Protein AF-A0A968AQG8-F1 (afdb_monomer_lite)

pLDDT: mean 88.81, std 13.13, range [38.94, 98.5]

Secondary structure (DSSP, 8-state):
--------------PPPPHHHHHHHHHTTSSEEEEEEEEEEEE-SSS-EEEEEEEEEEEEEPTTSS-EEEEEEE--PEEE-HHHHHHHGGGTTSEEEEE-TT--EE---B-TTGGGTT-TTTEEEEE-TTS-EEEEE-GGGHHHHHHTTTTSS--BHHHHHHHHHHHHTT----TTTT---

Sequence (181 aa):
MGLMVFAVILLAACGPSSPVENLKEDLNRYPQYSIILEDMKQEGNIFKDYFHRYKIVYAEKVDNSDSLVFLDNITDWLEVKEKEYQKYQDYLGMAIASKTPDGEVTEAKYPPGYQYVGNPRYGQWRQDSHGNSFWEFYGKYAFISSMFSLFSRPVYMNDWDTYRDYRQTGRPYYGRNQRYG

Foldseek 3Di:
DDDDDDDPDPPPPPDPDFPVRVVCVVQLPFLKKWKAQADKDWDDDPDIWIWTKIKMKTWDDDPPDPDIDIDIDIDDTDTGDPVVCVVCVLQHQWGQWMADNVGDTDRATEQQPLSVFPPVVFFDWDADPVGWTWTDGDPSNVVSCVSRVCVVPTHTPVQSVVVVVCVVVSHHRCTPPNVGD

Structure (mmCIF, N/CA/C/O backbone):
data_AF-A0A968AQG8-F1
#
_entry.id   AF-A0A968AQG8-F1
#
loop_
_atom_site.group_PDB
_atom_site.id
_atom_site.type_symbol
_atom_site.label_atom_id
_atom_site.label_alt_id
_atom_site.label_comp_id
_atom_site.label_asym_id
_atom_site.label_entity_id
_atom_site.label_seq_id
_atom_site.pdbx_PDB_ins_code
_atom_site.Cartn_x
_atom_site.Cartn_y
_atom_site.Cartn_z
_atom_site.occupancy
_atom_site.B_iso_or_equiv
_atom_site.auth_seq_id
_atom_site.auth_comp_id
_atom_site.auth_asym_id
_atom_site.auth_atom_id
_atom_site.pdbx_PDB_model_num
ATOM 1 N N . MET A 1 1 ? 22.134 27.919 48.576 1.00 43.53 1 MET A N 1
ATOM 2 C CA . MET A 1 1 ? 21.200 27.824 47.432 1.00 43.53 1 MET A CA 1
ATOM 3 C C . MET A 1 1 ? 21.332 26.425 46.853 1.00 43.53 1 MET A C 1
ATOM 5 O O . MET A 1 1 ? 22.311 26.156 46.175 1.00 43.53 1 MET A O 1
ATOM 9 N N . GLY A 1 2 ? 20.447 25.505 47.244 1.00 44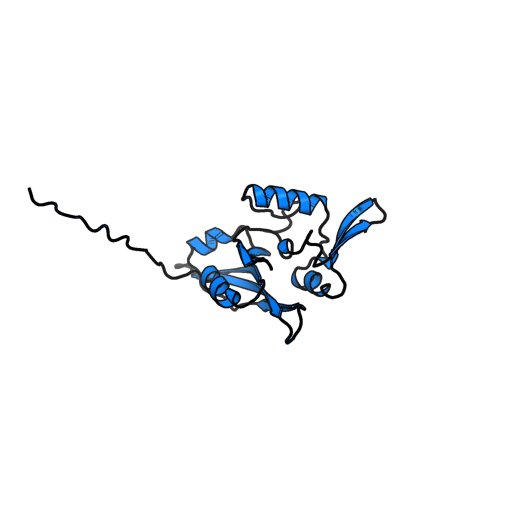.03 2 GLY A N 1
ATOM 10 C CA . GLY A 1 2 ? 20.458 24.129 46.739 1.00 44.03 2 GLY A CA 1
ATOM 11 C C . GLY A 1 2 ? 19.729 24.064 45.401 1.00 44.03 2 GLY A C 1
ATOM 12 O O . GLY A 1 2 ? 18.581 24.490 45.317 1.00 44.03 2 GLY A O 1
ATOM 13 N N . LEU A 1 3 ? 20.409 23.584 44.361 1.00 46.22 3 LEU A N 1
ATOM 14 C CA . LEU A 1 3 ? 19.837 23.390 43.033 1.00 46.22 3 LEU A CA 1
ATOM 15 C C . LEU A 1 3 ? 19.020 22.088 43.048 1.00 46.22 3 LEU A C 1
ATOM 17 O O . LEU A 1 3 ? 19.580 20.996 43.104 1.00 46.22 3 LEU A O 1
ATOM 21 N N . MET A 1 4 ? 17.694 22.202 43.053 1.00 49.44 4 MET A N 1
ATOM 22 C CA . MET A 1 4 ? 16.783 21.063 42.960 1.00 49.44 4 MET A CA 1
ATOM 23 C C . MET A 1 4 ? 16.586 20.737 41.474 1.00 49.44 4 MET A C 1
ATOM 25 O O . MET A 1 4 ? 15.908 21.469 40.757 1.00 49.44 4 MET A O 1
ATOM 29 N N . VAL A 1 5 ? 17.237 19.680 40.988 1.00 52.97 5 VAL A N 1
ATOM 30 C CA . VAL A 1 5 ? 17.086 19.206 39.605 1.00 52.97 5 VAL A CA 1
ATOM 31 C C . VAL A 1 5 ? 15.797 18.390 39.517 1.00 52.97 5 VAL A C 1
ATOM 33 O O . VAL A 1 5 ? 15.712 17.288 40.053 1.00 52.97 5 VAL A O 1
ATOM 36 N N . PHE A 1 6 ? 14.782 18.944 38.855 1.00 48.66 6 PHE A N 1
ATOM 37 C CA . PHE A 1 6 ? 13.569 18.216 38.489 1.00 48.66 6 PHE A CA 1
ATOM 38 C C . PHE A 1 6 ? 13.886 17.272 37.323 1.00 48.66 6 PHE A C 1
ATOM 40 O O . PHE A 1 6 ? 14.105 17.711 36.194 1.00 48.66 6 PHE A O 1
ATOM 47 N N . ALA A 1 7 ? 13.916 15.968 37.594 1.00 48.22 7 ALA A N 1
ATOM 48 C CA . ALA A 1 7 ? 13.939 14.948 36.557 1.00 48.22 7 ALA A CA 1
ATOM 49 C C . ALA A 1 7 ? 12.552 14.883 35.895 1.00 48.22 7 ALA A C 1
ATOM 51 O O . ALA A 1 7 ? 11.580 14.434 36.502 1.00 48.22 7 ALA A O 1
ATOM 52 N N . VAL A 1 8 ? 12.454 15.359 34.654 1.00 53.28 8 VAL A N 1
ATOM 53 C CA . VAL A 1 8 ? 11.259 15.195 33.819 1.00 53.28 8 VAL A CA 1
ATOM 54 C C . VAL A 1 8 ? 11.238 13.753 33.319 1.00 53.28 8 VAL A C 1
ATOM 56 O O . VAL A 1 8 ? 11.985 13.384 32.416 1.00 53.28 8 VAL A O 1
ATOM 59 N N . ILE A 1 9 ? 10.396 12.922 33.928 1.00 54.09 9 ILE A N 1
ATOM 60 C CA . ILE A 1 9 ? 10.104 11.574 33.439 1.00 54.09 9 ILE A CA 1
ATOM 61 C C . ILE A 1 9 ? 9.118 11.729 32.276 1.00 54.09 9 ILE A C 1
ATOM 63 O O . ILE A 1 9 ? 7.925 11.950 32.483 1.00 54.09 9 ILE A O 1
ATOM 67 N N . LEU A 1 10 ? 9.622 11.650 31.043 1.00 50.59 10 LEU A N 1
ATOM 68 C CA . LEU 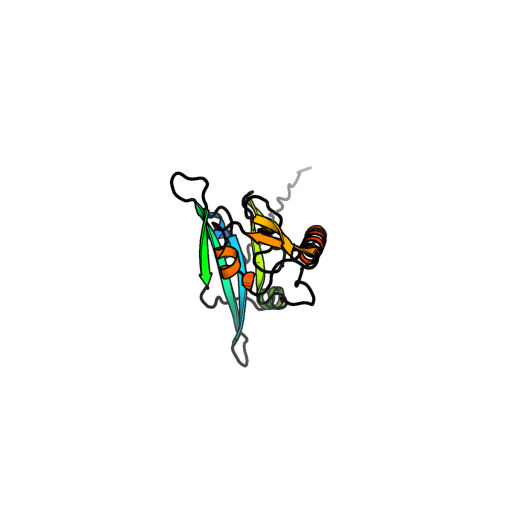A 1 10 ? 8.795 11.491 29.848 1.00 50.59 10 LEU A CA 1
ATOM 69 C C . LEU A 1 10 ? 8.174 10.090 29.893 1.00 50.59 10 LEU A C 1
ATOM 71 O O . LEU A 1 10 ? 8.807 9.105 29.521 1.00 50.59 10 LEU A O 1
ATOM 75 N N . LEU A 1 11 ? 6.940 9.990 30.387 1.00 47.34 11 LEU A N 1
ATOM 76 C CA . LEU A 1 11 ? 6.138 8.778 30.254 1.00 47.34 11 LEU A CA 1
ATOM 77 C C . LEU A 1 11 ? 5.795 8.604 28.770 1.00 47.34 11 LEU A C 1
ATOM 79 O O . LEU A 1 11 ? 4.866 9.228 28.259 1.00 47.34 11 LEU A O 1
ATOM 83 N N . ALA A 1 12 ? 6.563 7.771 28.067 1.00 46.09 12 ALA A N 1
ATOM 84 C CA . ALA A 1 12 ? 6.158 7.245 26.774 1.00 46.09 12 ALA A CA 1
ATOM 85 C C . ALA A 1 12 ? 4.911 6.382 27.001 1.00 46.09 12 ALA A C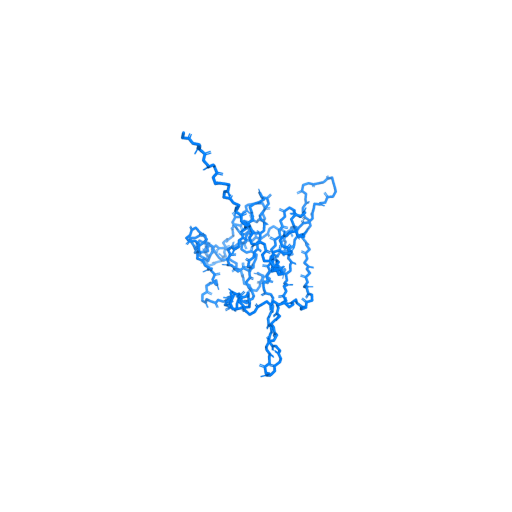 1
ATOM 87 O O . ALA A 1 12 ? 4.988 5.256 27.489 1.00 46.09 12 ALA A O 1
ATOM 88 N N . ALA A 1 13 ? 3.742 6.946 26.708 1.00 38.94 13 ALA A N 1
ATOM 89 C CA . ALA A 1 13 ? 2.486 6.220 26.699 1.00 38.94 13 ALA A CA 1
ATOM 90 C C . ALA A 1 13 ? 2.481 5.257 25.499 1.00 38.94 13 ALA A C 1
ATOM 92 O O . ALA A 1 13 ? 1.904 5.562 24.457 1.00 38.94 13 ALA A O 1
ATOM 93 N N . CYS A 1 14 ? 3.136 4.100 25.630 1.00 54.44 14 CYS A N 1
ATOM 94 C CA . CYS A 1 14 ? 2.873 2.963 24.753 1.00 54.44 14 CYS A CA 1
ATOM 95 C C . CYS A 1 14 ? 1.458 2.471 25.066 1.00 54.44 14 CYS A C 1
ATOM 97 O O . CYS A 1 14 ? 1.239 1.677 25.981 1.00 54.44 14 CYS A O 1
ATOM 99 N N . GLY A 1 15 ? 0.472 3.001 24.341 1.00 57.19 15 GLY A N 1
ATOM 100 C CA . GLY A 1 15 ? -0.817 2.332 24.225 1.00 57.19 15 GLY A CA 1
ATOM 101 C C . GLY A 1 15 ? -0.624 0.942 23.603 1.00 57.19 15 GLY A C 1
ATOM 102 O O . GLY A 1 15 ? 0.403 0.699 22.971 1.00 57.19 15 GLY A O 1
ATOM 103 N N . PRO A 1 16 ? -1.584 0.019 23.771 1.00 63.72 16 PRO A N 1
ATOM 104 C CA . PRO A 1 16 ? -1.522 -1.257 23.068 1.00 63.72 16 PRO A CA 1
ATOM 105 C C . PRO A 1 16 ? -1.469 -0.992 21.559 1.00 63.72 16 PRO A C 1
ATOM 107 O O . PRO A 1 16 ? -2.255 -0.178 21.056 1.00 63.72 16 PRO A O 1
ATOM 110 N N . SER A 1 17 ? -0.519 -1.649 20.895 1.00 79.94 17 SER A N 1
ATOM 111 C CA . SER A 1 17 ? -0.210 -1.476 19.479 1.00 79.94 17 SER A CA 1
ATOM 112 C C . SER A 1 17 ? -1.397 -1.865 18.604 1.00 79.94 17 SER A C 1
ATOM 114 O O . SER A 1 17 ? -2.125 -2.822 18.893 1.00 79.94 17 SER A O 1
ATOM 116 N N . SER A 1 18 ? -1.636 -1.098 17.540 1.00 92.06 18 SER A N 1
ATOM 117 C CA . SER A 1 18 ? -2.714 -1.419 16.603 1.00 92.06 18 SER A CA 1
ATOM 118 C C . SER A 1 18 ? -2.354 -2.642 15.747 1.00 92.06 18 SER A C 1
ATOM 120 O O . SER A 1 18 ? -1.169 -2.923 15.545 1.00 92.06 18 SER A O 1
ATOM 122 N N . PRO A 1 19 ? -3.333 -3.374 15.179 1.00 95.38 19 PRO A N 1
ATOM 123 C CA . PRO A 1 19 ? -3.028 -4.462 14.252 1.00 95.38 19 PRO A CA 1
ATOM 124 C C . PRO A 1 19 ? -2.124 -4.042 13.086 1.00 95.38 19 PRO A C 1
ATOM 126 O O . PRO A 1 19 ? -1.263 -4.813 12.681 1.00 95.38 19 PRO A O 1
ATOM 129 N N . VAL A 1 20 ? -2.254 -2.808 12.585 1.00 95.31 20 VAL A N 1
ATOM 130 C CA . VAL A 1 20 ? -1.370 -2.283 11.531 1.00 95.31 20 VAL A CA 1
ATOM 131 C C . VAL A 1 20 ? 0.064 -2.119 12.041 1.00 95.31 20 VAL A C 1
ATOM 133 O O . VAL A 1 20 ? 1.005 -2.409 11.308 1.00 95.31 20 VAL A O 1
ATOM 136 N N . GLU A 1 21 ? 0.256 -1.675 13.284 1.00 95.44 21 GLU A N 1
ATOM 137 C CA . GLU A 1 21 ? 1.582 -1.575 13.906 1.00 95.44 21 GLU A CA 1
ATOM 138 C C . GLU A 1 21 ? 2.240 -2.945 14.064 1.00 95.44 21 GLU A C 1
ATOM 140 O O . GLU A 1 21 ? 3.359 -3.121 13.585 1.00 95.44 21 GLU A O 1
ATOM 145 N N . ASN A 1 22 ? 1.509 -3.928 14.596 1.00 95.94 22 ASN A N 1
ATOM 146 C CA . ASN A 1 22 ? 2.002 -5.302 14.738 1.00 95.94 22 ASN A CA 1
ATOM 147 C C . ASN A 1 22 ? 2.402 -5.899 13.380 1.00 95.94 22 ASN A C 1
ATOM 149 O O . ASN A 1 22 ? 3.487 -6.456 13.233 1.00 95.94 22 ASN A O 1
ATOM 153 N N . LEU A 1 23 ? 1.573 -5.704 12.348 1.00 97.25 23 LEU A N 1
ATOM 154 C CA . LEU A 1 23 ? 1.889 -6.165 10.996 1.00 97.25 23 LEU A CA 1
ATOM 155 C C . LEU A 1 23 ? 3.149 -5.496 10.432 1.00 97.25 23 LEU A C 1
ATOM 157 O O . LEU A 1 23 ? 3.969 -6.172 9.816 1.00 97.25 23 LEU A O 1
ATOM 161 N N . LYS A 1 24 ? 3.341 -4.185 10.627 1.00 97.00 24 LYS A N 1
ATOM 162 C CA . LYS A 1 24 ? 4.569 -3.503 10.174 1.00 97.00 24 LYS A CA 1
ATOM 163 C C . LYS A 1 24 ? 5.814 -4.078 10.852 1.00 97.00 24 LYS A C 1
ATOM 165 O O . LYS A 1 24 ? 6.839 -4.214 10.184 1.00 97.00 24 LYS A O 1
ATOM 170 N N . GLU A 1 25 ? 5.732 -4.387 12.145 1.00 96.12 25 GLU A N 1
ATOM 171 C CA . GLU A 1 25 ? 6.825 -4.993 12.912 1.00 96.12 25 GLU A CA 1
ATOM 172 C C . GLU A 1 25 ? 7.149 -6.400 12.395 1.00 96.12 25 GLU A C 1
ATOM 174 O O . GLU A 1 25 ? 8.293 -6.666 12.016 1.00 96.12 25 GLU A O 1
ATOM 179 N N . ASP A 1 26 ? 6.136 -7.259 12.260 1.00 96.19 26 ASP A N 1
ATOM 180 C CA . ASP A 1 26 ? 6.281 -8.635 11.771 1.00 96.19 26 ASP A CA 1
ATOM 181 C C . ASP A 1 26 ? 6.848 -8.696 10.349 1.00 96.19 26 ASP A C 1
ATOM 183 O O . ASP A 1 26 ? 7.721 -9.515 10.032 1.00 96.19 26 ASP A O 1
ATOM 187 N N . LEU A 1 27 ? 6.366 -7.806 9.478 1.00 97.31 27 LEU A N 1
ATOM 188 C CA . LEU A 1 27 ? 6.767 -7.739 8.077 1.00 97.31 27 LEU A CA 1
ATOM 189 C C . LEU A 1 27 ? 8.106 -7.029 7.878 1.00 97.31 27 LEU A C 1
ATOM 191 O O . LEU A 1 27 ? 8.660 -7.066 6.774 1.00 97.31 27 LEU A O 1
ATOM 195 N N . ASN A 1 28 ? 8.680 -6.415 8.917 1.00 96.19 28 ASN A N 1
ATOM 196 C CA . ASN A 1 28 ? 9.932 -5.682 8.779 1.00 96.19 28 ASN A CA 1
ATOM 197 C C . ASN A 1 28 ? 11.113 -6.583 8.373 1.00 96.19 28 ASN A C 1
ATOM 199 O O . ASN A 1 28 ? 12.083 -6.102 7.787 1.00 96.19 28 ASN A O 1
ATOM 203 N N . ARG A 1 29 ? 11.016 -7.897 8.593 1.00 95.06 29 ARG A N 1
ATOM 204 C CA . ARG A 1 29 ? 11.999 -8.879 8.105 1.00 95.06 29 ARG A CA 1
ATOM 205 C C . ARG A 1 29 ? 12.100 -8.954 6.577 1.00 95.06 29 ARG A C 1
ATOM 207 O O . ARG A 1 29 ? 13.148 -9.318 6.051 1.00 95.06 29 ARG A O 1
ATOM 214 N N . TYR A 1 30 ? 11.034 -8.606 5.859 1.00 95.94 30 TYR A N 1
ATOM 215 C CA . TYR A 1 30 ? 10.993 -8.681 4.401 1.00 95.94 30 TYR A CA 1
ATOM 216 C C . TYR A 1 30 ? 11.573 -7.413 3.771 1.00 95.94 30 TYR A C 1
ATOM 218 O O . TYR A 1 30 ? 11.305 -6.325 4.275 1.00 95.94 30 TYR A O 1
ATOM 226 N N . PRO A 1 31 ? 12.330 -7.495 2.661 1.00 94.38 31 PRO A N 1
ATOM 227 C CA . PRO A 1 31 ? 12.837 -6.327 1.937 1.00 94.38 31 PRO A CA 1
ATOM 228 C C . PRO A 1 31 ? 11.778 -5.278 1.595 1.00 94.38 31 PRO A C 1
ATOM 230 O O . PRO A 1 31 ? 12.069 -4.090 1.605 1.00 94.38 31 PRO A O 1
ATOM 233 N N . GLN A 1 32 ? 10.558 -5.713 1.292 1.00 95.38 32 GLN A N 1
ATOM 234 C CA . GLN A 1 32 ? 9.443 -4.848 0.928 1.00 95.38 32 GLN A CA 1
ATOM 235 C C . GLN A 1 32 ? 8.119 -5.530 1.262 1.00 95.38 32 GLN A C 1
ATOM 237 O O . GLN A 1 32 ? 8.017 -6.759 1.200 1.00 95.38 32 GLN A O 1
ATOM 242 N N . TYR A 1 33 ? 7.107 -4.726 1.575 1.00 97.38 33 TYR A N 1
ATOM 243 C CA . TYR A 1 33 ? 5.747 -5.197 1.818 1.00 97.38 33 TYR A CA 1
ATOM 244 C C . TYR A 1 33 ? 4.711 -4.117 1.498 1.00 97.38 33 TYR A C 1
ATOM 246 O O . TYR A 1 33 ? 5.044 -2.945 1.334 1.00 97.38 33 TYR A O 1
ATOM 254 N N . SER A 1 34 ? 3.447 -4.508 1.421 1.00 97.94 34 SER A N 1
ATOM 255 C CA . SER A 1 34 ? 2.272 -3.648 1.351 1.00 97.94 34 SER A CA 1
ATOM 256 C C . SER A 1 34 ? 1.175 -4.265 2.212 1.00 97.94 34 SER A C 1
ATOM 258 O O . SER A 1 34 ? 0.912 -5.462 2.109 1.00 97.94 34 SER A O 1
ATOM 260 N N . ILE A 1 35 ? 0.563 -3.448 3.065 1.00 98.19 35 ILE A N 1
ATOM 261 C CA . ILE A 1 35 ? -0.604 -3.791 3.875 1.00 98.19 35 ILE A CA 1
ATOM 262 C C . ILE A 1 35 ? -1.790 -3.045 3.269 1.00 98.19 35 ILE A C 1
ATOM 264 O O . ILE A 1 35 ? -1.794 -1.812 3.209 1.00 98.19 35 ILE A O 1
ATOM 268 N N . ILE A 1 36 ? -2.781 -3.801 2.814 1.00 98.19 36 ILE A N 1
ATOM 269 C CA . ILE A 1 36 ? -4.001 -3.322 2.173 1.00 98.19 36 ILE A CA 1
ATOM 270 C C . ILE A 1 36 ? -5.154 -3.574 3.133 1.00 98.19 36 ILE A C 1
ATOM 272 O O . ILE A 1 36 ? -5.283 -4.686 3.651 1.00 98.19 36 ILE A O 1
ATOM 276 N N . LEU A 1 37 ? -5.988 -2.561 3.374 1.00 98.12 37 LEU A N 1
ATOM 277 C CA . LEU A 1 37 ? -7.251 -2.766 4.078 1.00 98.12 37 LEU A CA 1
ATOM 278 C C . LEU A 1 37 ? -8.198 -3.504 3.130 1.00 98.12 37 LEU A C 1
ATOM 280 O O . LEU A 1 37 ? -8.803 -2.889 2.261 1.00 98.12 37 LEU A O 1
ATOM 284 N N . GLU A 1 38 ? -8.269 -4.823 3.253 1.00 97.38 38 GLU A N 1
ATOM 285 C CA . GLU A 1 38 ? -9.064 -5.667 2.357 1.00 97.38 38 GLU A CA 1
ATOM 286 C C . GLU A 1 38 ? -10.549 -5.565 2.690 1.00 97.38 38 GLU A C 1
ATOM 288 O O . GLU A 1 38 ? -11.385 -5.479 1.797 1.00 97.38 38 GLU A O 1
ATOM 293 N N . ASP A 1 39 ? -10.873 -5.589 3.983 1.00 97.94 39 ASP A N 1
ATOM 294 C CA . ASP A 1 39 ? -12.250 -5.566 4.454 1.00 97.94 39 ASP A CA 1
ATOM 295 C C . ASP A 1 39 ? -12.354 -4.975 5.861 1.00 97.94 39 ASP A C 1
ATOM 297 O O . ASP A 1 39 ? -11.380 -4.942 6.622 1.00 97.94 39 ASP A O 1
ATOM 301 N N . MET A 1 40 ? -13.556 -4.552 6.233 1.00 97.81 40 MET A N 1
ATOM 302 C CA . MET A 1 40 ? -13.869 -4.117 7.584 1.00 97.81 40 MET A CA 1
ATOM 303 C C . MET A 1 40 ? -15.318 -4.429 7.947 1.00 97.81 40 MET A C 1
ATOM 305 O O . MET A 1 40 ? -16.220 -4.347 7.118 1.00 97.81 40 MET A O 1
ATOM 309 N N . LYS A 1 41 ? -15.564 -4.753 9.215 1.00 97.44 41 LYS A N 1
ATOM 310 C CA . LYS A 1 41 ? -16.918 -5.013 9.714 1.00 97.44 41 LYS A CA 1
ATOM 311 C C . LYS A 1 41 ? -17.109 -4.483 11.124 1.00 97.44 41 LYS A C 1
ATOM 313 O O . LYS A 1 41 ? -16.153 -4.326 11.883 1.00 97.44 41 LYS A O 1
ATOM 318 N N . GLN A 1 42 ? -18.369 -4.254 11.456 1.00 96.69 42 GLN A N 1
ATOM 319 C CA . GLN A 1 42 ? -18.824 -3.903 12.788 1.00 96.69 42 GLN A CA 1
ATOM 320 C C . GLN A 1 42 ? -19.828 -4.959 13.244 1.00 96.69 42 GLN A C 1
ATOM 322 O O . GLN A 1 42 ? -20.757 -5.293 12.507 1.00 96.69 42 GLN A O 1
ATOM 327 N N . GLU A 1 43 ? -19.660 -5.466 14.458 1.00 95.44 43 GLU A N 1
ATOM 328 C CA . GLU A 1 43 ? -20.562 -6.440 15.068 1.00 95.44 43 GLU A CA 1
ATOM 329 C C . GLU A 1 43 ? -21.152 -5.891 16.373 1.00 95.44 43 GLU A C 1
ATOM 331 O O . GLU A 1 43 ? -20.695 -4.883 16.915 1.00 95.44 43 GLU A O 1
ATOM 336 N N . GLY A 1 44 ? -22.223 -6.529 16.848 1.00 89.81 44 GLY A N 1
ATOM 337 C CA . GLY A 1 44 ? -22.923 -6.145 18.073 1.00 89.81 44 GLY A CA 1
ATOM 338 C C . GLY A 1 44 ? -24.014 -5.085 17.873 1.00 89.81 44 GLY A C 1
ATOM 339 O O . GLY A 1 44 ? -23.969 -4.246 16.972 1.00 89.81 44 GLY A O 1
ATOM 340 N N . ASN A 1 45 ? -25.054 -5.144 18.710 1.00 80.50 45 ASN A N 1
ATOM 341 C CA . ASN A 1 45 ? -26.224 -4.254 18.627 1.00 80.50 45 ASN A CA 1
ATOM 342 C C . ASN A 1 45 ? -26.208 -3.134 19.675 1.00 80.50 45 ASN A C 1
ATOM 344 O O . ASN A 1 45 ? -26.697 -2.044 19.396 1.00 80.50 45 ASN A O 1
ATOM 348 N N . ILE A 1 46 ? -25.655 -3.406 20.860 1.00 84.06 46 ILE A N 1
ATOM 349 C CA . ILE A 1 46 ? -25.634 -2.479 22.005 1.00 84.06 46 ILE A CA 1
ATOM 350 C C . ILE A 1 46 ? -24.213 -1.961 22.231 1.00 84.06 46 ILE A C 1
ATOM 352 O O . ILE A 1 46 ? -23.992 -0.755 22.253 1.00 84.06 46 ILE A O 1
ATOM 356 N N . PHE A 1 47 ? -23.249 -2.875 22.333 1.00 90.12 47 PHE A N 1
ATOM 357 C CA . PHE A 1 47 ? -21.822 -2.574 22.273 1.00 90.12 47 PHE A CA 1
ATOM 358 C C . PHE A 1 47 ? -21.314 -2.969 20.895 1.00 90.12 47 PHE A C 1
ATOM 360 O O . PHE A 1 47 ? -21.798 -3.950 20.326 1.00 90.12 47 PHE A O 1
ATOM 367 N N . LYS A 1 48 ? -20.435 -2.141 20.334 1.00 93.06 48 LYS A N 1
ATOM 368 C CA . LYS A 1 48 ? -19.952 -2.283 18.968 1.00 93.06 48 LYS A CA 1
ATOM 369 C C . LYS A 1 48 ? -18.515 -2.765 18.990 1.00 93.06 48 LYS A C 1
ATOM 371 O O . LYS A 1 48 ? -17.658 -2.065 19.524 1.00 93.06 48 LYS A O 1
ATOM 376 N N . ASP A 1 49 ? -18.293 -3.905 18.355 1.00 96.12 49 ASP A N 1
ATOM 377 C CA . ASP A 1 49 ? -16.967 -4.462 18.126 1.00 96.12 49 ASP A CA 1
ATOM 378 C C . ASP A 1 49 ? -16.572 -4.180 16.677 1.00 96.12 49 ASP A C 1
ATOM 380 O O . ASP A 1 49 ? -17.396 -4.276 15.762 1.00 96.12 49 ASP A O 1
ATOM 384 N N . TYR A 1 50 ? -15.320 -3.789 16.465 1.00 97.44 50 TYR A N 1
ATOM 385 C CA . TYR A 1 50 ? -14.822 -3.354 15.165 1.00 97.44 50 TYR A CA 1
ATOM 386 C C . TYR A 1 50 ? -13.711 -4.284 14.712 1.00 97.44 50 TYR A C 1
ATOM 388 O O . TYR A 1 50 ? -12.808 -4.602 15.480 1.00 97.44 50 TYR A O 1
ATOM 396 N N . PHE A 1 51 ? -13.749 -4.696 13.449 1.00 98.12 51 PHE A N 1
ATOM 397 C CA . PHE A 1 51 ? -12.771 -5.625 12.900 1.00 98.12 51 PHE A CA 1
ATOM 398 C C . PHE A 1 51 ? -12.262 -5.145 11.556 1.00 98.12 51 PHE A C 1
ATOM 400 O O . PHE A 1 51 ? -13.035 -4.678 10.716 1.00 98.12 51 PHE A O 1
ATOM 407 N N . HIS A 1 52 ? -10.970 -5.344 11.331 1.00 98.44 52 HIS A N 1
ATOM 408 C CA . HIS A 1 52 ? -10.340 -5.214 10.026 1.00 98.44 52 HIS A CA 1
ATOM 409 C C . HIS A 1 52 ? -9.877 -6.574 9.526 1.00 98.44 52 HIS A C 1
ATOM 411 O O . HIS A 1 52 ? -9.536 -7.467 10.302 1.00 98.44 52 HIS A O 1
ATOM 417 N N . ARG A 1 53 ? -9.809 -6.699 8.208 1.00 98.50 53 ARG A N 1
ATOM 418 C CA . ARG A 1 53 ? -9.12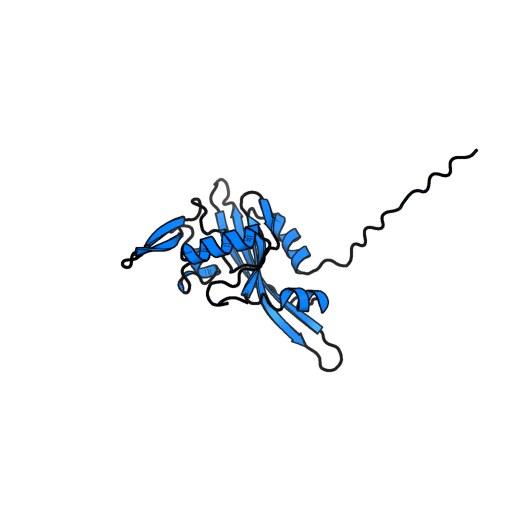1 -7.778 7.518 1.00 98.50 53 ARG A CA 1
ATOM 419 C C . ARG A 1 53 ? -8.141 -7.154 6.543 1.00 98.50 53 ARG A C 1
ATOM 421 O O . ARG A 1 53 ? -8.489 -6.215 5.828 1.00 98.50 53 ARG A O 1
ATOM 428 N N . TYR A 1 54 ? -6.921 -7.670 6.515 1.00 98.44 54 TYR A N 1
ATOM 429 C CA . TYR A 1 54 ? -5.863 -7.109 5.690 1.00 98.44 54 TYR A CA 1
ATOM 430 C C . TYR A 1 54 ? -5.415 -8.114 4.646 1.00 98.44 54 TYR A C 1
ATOM 432 O O . TYR A 1 54 ? -5.207 -9.289 4.949 1.00 98.44 54 TYR A O 1
ATOM 440 N N . LYS A 1 55 ? -5.204 -7.629 3.427 1.00 98.06 55 LYS A N 1
ATOM 441 C CA . LYS A 1 55 ? -4.385 -8.327 2.448 1.00 98.06 55 LYS A CA 1
ATOM 442 C C . LYS A 1 55 ? -2.960 -7.826 2.606 1.00 98.06 55 LYS A C 1
ATOM 444 O O . LYS A 1 55 ? -2.712 -6.623 2.653 1.00 98.06 55 LYS A O 1
ATOM 449 N N . ILE A 1 56 ? -2.022 -8.750 2.692 1.00 97.88 56 ILE A N 1
ATOM 450 C CA . ILE A 1 56 ? -0.603 -8.458 2.815 1.00 97.88 56 ILE A CA 1
ATOM 451 C C . ILE A 1 56 ? 0.069 -8.979 1.560 1.00 97.88 56 ILE A C 1
ATOM 453 O O . ILE A 1 56 ? -0.158 -10.117 1.166 1.00 97.88 56 ILE A O 1
ATOM 457 N N . VAL A 1 57 ? 0.905 -8.150 0.945 1.00 97.19 57 VAL A N 1
ATOM 458 C CA . VAL A 1 57 ? 1.800 -8.564 -0.138 1.00 97.19 57 VAL A CA 1
ATOM 459 C C . VAL A 1 57 ? 3.221 -8.258 0.296 1.00 97.19 57 VAL A C 1
ATOM 461 O O . VAL A 1 57 ? 3.520 -7.119 0.639 1.00 97.19 57 VAL A O 1
ATOM 464 N N . TYR A 1 58 ? 4.109 -9.242 0.290 1.00 96.38 58 TYR A N 1
ATOM 465 C CA . TYR A 1 58 ? 5.500 -9.087 0.718 1.00 96.38 58 TYR A CA 1
ATOM 466 C C . TYR A 1 58 ? 6.442 -9.796 -0.247 1.00 96.38 58 TYR A C 1
ATOM 468 O O . TYR A 1 58 ? 6.013 -10.616 -1.056 1.00 96.38 58 TYR A O 1
ATOM 476 N N . ALA A 1 59 ? 7.725 -9.438 -0.207 1.00 94.62 59 ALA A N 1
ATOM 477 C CA . ALA A 1 59 ? 8.725 -10.092 -1.037 1.00 94.62 59 ALA A CA 1
ATOM 478 C C . ALA A 1 59 ? 9.801 -10.778 -0.204 1.00 94.62 59 ALA A C 1
ATOM 480 O O . ALA A 1 59 ? 10.341 -10.181 0.724 1.00 94.62 59 ALA A O 1
ATOM 481 N N . GLU A 1 60 ? 10.158 -11.994 -0.590 1.00 93.44 60 GLU A N 1
ATOM 482 C CA . GLU A 1 60 ? 11.246 -12.778 -0.020 1.00 93.44 60 GLU A CA 1
ATOM 483 C C . GLU A 1 60 ? 12.455 -12.757 -0.953 1.00 93.44 60 GLU A C 1
ATOM 485 O O . GLU A 1 60 ? 12.314 -12.711 -2.179 1.00 93.44 60 GLU A O 1
ATOM 490 N N . LYS A 1 61 ? 13.660 -12.770 -0.375 1.00 90.50 61 LYS A N 1
ATOM 491 C CA . LYS A 1 61 ? 14.880 -12.972 -1.159 1.00 90.50 61 LYS A CA 1
ATOM 492 C C . LYS A 1 61 ? 14.972 -14.440 -1.542 1.00 90.50 61 LYS A C 1
ATOM 494 O O . LYS A 1 61 ? 14.766 -15.305 -0.700 1.00 90.50 61 LYS A O 1
ATOM 499 N N . VAL A 1 62 ? 15.322 -14.700 -2.793 1.00 87.62 62 VAL A N 1
ATOM 500 C CA . VAL A 1 62 ? 15.709 -16.047 -3.212 1.00 87.62 62 VAL A CA 1
ATOM 501 C C . VAL A 1 62 ? 17.135 -16.301 -2.741 1.00 87.62 62 VAL A C 1
ATOM 503 O O . VAL A 1 62 ? 18.012 -15.460 -2.953 1.00 87.62 62 VAL A O 1
ATOM 506 N N . ASP A 1 63 ? 17.371 -17.457 -2.123 1.00 85.38 63 ASP A N 1
ATOM 507 C CA . ASP A 1 63 ? 18.698 -17.840 -1.646 1.00 85.38 63 ASP A CA 1
ATOM 508 C C . ASP A 1 63 ? 19.749 -17.705 -2.754 1.00 85.38 63 ASP A C 1
ATOM 510 O O . ASP A 1 63 ? 19.569 -18.169 -3.882 1.00 85.38 63 ASP A O 1
ATOM 514 N N . ASN A 1 64 ? 20.868 -17.061 -2.414 1.00 79.88 64 ASN A N 1
ATOM 515 C CA . ASN A 1 64 ? 21.993 -16.810 -3.317 1.00 79.88 64 ASN A CA 1
ATOM 516 C C . ASN A 1 64 ? 21.639 -15.998 -4.587 1.00 79.88 64 ASN A C 1
ATOM 518 O O . ASN A 1 64 ? 22.316 -16.128 -5.608 1.00 79.88 64 ASN A O 1
ATOM 522 N N . SER A 1 65 ? 20.604 -15.146 -4.549 1.00 79.25 65 SER A N 1
ATOM 523 C CA . SER A 1 65 ? 20.233 -14.259 -5.662 1.00 79.25 65 SER A CA 1
ATOM 524 C C . SER A 1 65 ? 19.725 -12.889 -5.194 1.00 79.25 65 SER A C 1
ATOM 526 O O . SER A 1 65 ? 19.110 -12.757 -4.140 1.00 79.25 65 SER A O 1
ATOM 528 N N . ASP A 1 66 ? 19.884 -11.870 -6.043 1.00 77.38 66 ASP A N 1
ATOM 529 C CA . ASP A 1 66 ? 19.220 -10.561 -5.892 1.00 77.38 66 ASP A CA 1
ATOM 530 C C . ASP A 1 66 ? 17.741 -10.576 -6.335 1.00 77.38 66 ASP A C 1
ATOM 532 O O . ASP A 1 66 ? 17.059 -9.539 -6.378 1.00 77.38 66 ASP A O 1
ATOM 536 N N . SER A 1 67 ? 17.240 -11.756 -6.705 1.00 83.12 67 SER A N 1
ATOM 537 C CA . SER A 1 67 ? 15.858 -11.976 -7.118 1.00 83.12 67 SER A CA 1
ATOM 538 C C . SER A 1 67 ? 14.911 -11.959 -5.924 1.00 83.12 67 SER A C 1
ATOM 540 O O . SER A 1 67 ? 15.234 -12.433 -4.835 1.00 83.12 67 SER A O 1
ATOM 542 N N . LEU A 1 68 ? 13.714 -11.424 -6.158 1.00 88.38 68 LEU A N 1
ATOM 543 C CA . LEU A 1 68 ? 12.644 -11.356 -5.174 1.00 88.38 68 LEU A CA 1
ATOM 544 C C . LEU A 1 68 ? 11.465 -12.204 -5.644 1.00 88.38 68 LEU A C 1
ATOM 546 O O . LEU A 1 68 ? 11.035 -12.068 -6.792 1.00 88.38 68 LEU A O 1
ATOM 550 N N . VAL A 1 69 ? 10.936 -13.032 -4.751 1.00 90.81 69 VAL A N 1
ATOM 551 C CA . VAL A 1 69 ? 9.656 -13.727 -4.934 1.00 90.81 69 VAL A CA 1
ATOM 552 C C . VAL A 1 69 ? 8.614 -12.968 -4.139 1.00 90.81 69 VAL A C 1
ATOM 554 O O . VAL A 1 69 ? 8.829 -12.687 -2.965 1.00 90.81 69 VAL A O 1
ATOM 557 N N . PHE A 1 70 ? 7.505 -12.605 -4.775 1.00 92.94 70 PHE A N 1
ATOM 558 C CA . PHE A 1 70 ? 6.402 -11.959 -4.076 1.00 92.94 70 PHE A CA 1
ATOM 559 C C . PHE A 1 70 ? 5.370 -12.998 -3.677 1.00 92.94 70 PHE A C 1
ATOM 561 O O . PHE A 1 70 ? 5.054 -13.898 -4.455 1.00 92.94 70 PHE A O 1
ATOM 568 N N . LEU A 1 71 ? 4.845 -12.830 -2.476 1.00 94.25 71 LEU A N 1
ATOM 569 C CA . LEU A 1 71 ? 3.831 -13.668 -1.868 1.00 94.25 71 LEU A CA 1
ATOM 570 C C . LEU A 1 71 ? 2.732 -12.762 -1.324 1.00 94.25 71 LEU A C 1
ATOM 572 O O . LEU A 1 71 ? 2.983 -11.604 -0.974 1.00 94.25 71 LEU A O 1
ATOM 576 N N . ASP A 1 72 ? 1.519 -13.291 -1.242 1.00 95.44 72 ASP A N 1
ATOM 577 C CA . ASP A 1 72 ? 0.409 -12.621 -0.591 1.00 95.44 72 ASP A CA 1
ATOM 578 C C . ASP A 1 72 ? -0.350 -13.550 0.354 1.00 95.44 72 ASP A C 1
ATOM 580 O O . ASP A 1 72 ? -0.383 -14.769 0.188 1.00 95.44 72 ASP A O 1
ATOM 584 N N . ASN A 1 73 ? -0.943 -12.961 1.387 1.00 96.31 73 ASN A N 1
ATOM 585 C CA . ASN A 1 73 ? -1.856 -13.646 2.289 1.00 96.31 73 ASN A CA 1
ATOM 586 C C . ASN A 1 73 ? -2.939 -12.681 2.775 1.00 96.31 73 ASN A C 1
ATOM 588 O O . ASN A 1 73 ? -2.762 -11.463 2.766 1.00 96.31 73 ASN A O 1
ATOM 592 N N . ILE A 1 74 ? -4.061 -13.238 3.216 1.00 97.75 74 ILE A N 1
ATOM 593 C CA . ILE A 1 74 ? -5.140 -12.488 3.858 1.00 97.75 74 ILE A CA 1
ATOM 594 C C . ILE A 1 74 ? -5.126 -12.859 5.339 1.00 97.75 74 ILE A C 1
ATOM 596 O O . ILE A 1 74 ? -4.951 -14.030 5.677 1.00 97.75 74 ILE A O 1
ATOM 600 N N . THR A 1 75 ? -5.239 -11.870 6.221 1.00 98.19 75 THR A N 1
ATOM 601 C CA . THR A 1 75 ? -5.334 -12.110 7.664 1.00 98.19 75 THR A CA 1
ATOM 602 C C . THR A 1 75 ? -6.703 -12.678 8.030 1.00 98.19 75 THR A C 1
ATOM 604 O O . THR A 1 75 ? -7.684 -12.496 7.306 1.00 98.19 75 THR A O 1
ATOM 607 N N . ASP A 1 76 ? -6.807 -13.271 9.215 1.00 97.94 76 ASP A N 1
ATOM 608 C CA . ASP A 1 76 ? -8.107 -13.399 9.869 1.00 97.94 76 ASP A CA 1
ATOM 609 C C . ASP A 1 76 ? -8.692 -12.011 10.192 1.00 97.94 76 ASP A C 1
ATOM 611 O O . ASP A 1 76 ? -8.057 -10.966 9.988 1.00 97.94 76 ASP A O 1
ATOM 615 N N . TRP A 1 77 ? -9.925 -11.990 10.695 1.00 98.12 77 TRP A N 1
ATOM 616 C CA . TRP A 1 77 ? -10.517 -10.778 11.249 1.00 98.12 77 TRP A CA 1
ATOM 617 C C . TRP A 1 77 ? -9.782 -10.382 12.529 1.00 98.12 77 TRP A C 1
ATOM 619 O O . TRP A 1 77 ? -9.787 -11.124 13.508 1.00 98.12 77 TRP A O 1
ATOM 629 N N . LEU A 1 78 ? -9.165 -9.204 12.516 1.00 97.56 78 LEU A N 1
ATOM 630 C CA . LEU A 1 78 ? -8.441 -8.643 13.648 1.00 97.56 78 LEU A CA 1
ATOM 631 C C . LEU A 1 78 ? -9.295 -7.561 14.294 1.00 97.56 78 LEU A C 1
ATOM 633 O O . LEU A 1 78 ? -9.693 -6.601 13.630 1.00 97.56 78 LEU A O 1
ATOM 637 N N . GLU A 1 79 ? -9.571 -7.718 15.584 1.00 96.56 79 GLU A N 1
ATOM 638 C CA . GLU A 1 79 ? -10.289 -6.712 16.357 1.00 96.56 79 GLU A CA 1
ATOM 639 C C . GLU A 1 79 ? -9.461 -5.423 16.448 1.00 96.56 79 GLU A C 1
ATOM 641 O O . GLU A 1 79 ? -8.243 -5.438 16.652 1.00 96.56 79 GLU A O 1
ATOM 646 N N . VAL A 1 80 ? -10.130 -4.289 16.269 1.00 96.50 80 VAL A N 1
ATOM 647 C CA . VAL A 1 80 ? -9.551 -2.952 16.335 1.00 96.50 80 VAL A CA 1
ATOM 648 C C . VAL A 1 80 ? -10.388 -2.070 17.248 1.00 96.50 80 VAL A C 1
ATOM 650 O O . VAL A 1 80 ? -11.583 -2.265 17.439 1.00 96.50 80 VAL A O 1
ATOM 653 N N . LYS A 1 81 ? -9.765 -1.022 17.786 1.00 95.19 81 LYS A N 1
ATOM 654 C CA . LYS A 1 81 ? -10.510 0.036 18.472 1.00 95.19 81 LYS A CA 1
ATOM 655 C C . LYS A 1 81 ? -11.325 0.832 17.457 1.00 95.19 81 LYS A C 1
ATOM 657 O O . LYS A 1 81 ? -10.851 1.083 16.351 1.00 95.19 81 LYS A O 1
ATOM 662 N N . GLU A 1 82 ? -12.462 1.368 17.887 1.00 94.94 82 GLU A N 1
ATOM 663 C CA . GLU A 1 82 ? -13.307 2.261 17.081 1.00 94.94 82 GLU A CA 1
ATOM 664 C C . GLU A 1 82 ? -12.519 3.397 16.410 1.00 94.94 82 GLU A C 1
ATOM 666 O O . GLU A 1 82 ? -12.700 3.679 15.230 1.00 94.94 82 GLU A O 1
ATOM 671 N N . LYS A 1 83 ? -11.584 4.018 17.140 1.00 94.50 83 LYS A N 1
ATOM 672 C CA . LYS A 1 83 ? -10.734 5.087 16.599 1.00 94.50 83 LYS A CA 1
ATOM 673 C C . LYS A 1 83 ? -9.899 4.621 15.402 1.00 94.50 83 LYS A C 1
ATOM 675 O O . LYS A 1 83 ? -9.712 5.385 14.462 1.00 94.50 83 LYS A O 1
ATOM 680 N N . GLU A 1 84 ? -9.376 3.399 15.447 1.00 95.12 84 GLU A N 1
ATOM 681 C CA . GLU A 1 84 ? -8.589 2.826 14.350 1.00 95.12 84 GLU A CA 1
ATOM 682 C C . GLU A 1 84 ? -9.498 2.444 13.174 1.00 95.12 84 GLU A C 1
ATOM 684 O O . GLU A 1 84 ? -9.129 2.658 12.021 1.00 95.12 84 GLU A O 1
ATOM 689 N N . TYR A 1 85 ? -10.712 1.966 13.462 1.00 96.50 85 TYR A N 1
ATOM 690 C CA . TYR A 1 85 ? -11.738 1.716 12.453 1.00 96.50 85 TYR A CA 1
ATOM 691 C C . TYR A 1 85 ? -12.093 2.988 11.680 1.00 96.50 85 TYR A C 1
ATOM 693 O O . TYR A 1 85 ? -11.921 3.059 10.465 1.00 96.50 85 TYR A O 1
ATOM 701 N N . GLN A 1 86 ? -12.471 4.048 12.395 1.00 96.00 86 GLN A N 1
ATOM 702 C CA . GLN A 1 86 ? -12.798 5.350 11.808 1.00 96.00 86 GLN A CA 1
ATOM 703 C C . GLN A 1 86 ? -11.606 5.984 11.082 1.00 96.00 86 GLN A C 1
ATOM 705 O O . GLN A 1 86 ? -11.786 6.648 10.065 1.00 96.00 86 GLN A O 1
ATOM 710 N N . LYS A 1 87 ? -10.377 5.772 11.576 1.00 95.31 87 LYS A N 1
ATOM 711 C CA . LYS A 1 87 ? -9.148 6.243 10.920 1.00 95.31 87 LYS A CA 1
ATOM 712 C C . LYS A 1 87 ? -8.982 5.645 9.524 1.00 95.31 87 LYS A C 1
ATOM 714 O O . LYS A 1 87 ? -8.429 6.332 8.666 1.00 95.31 87 LYS A O 1
ATOM 719 N N . TYR A 1 88 ? -9.397 4.391 9.313 1.00 96.31 88 TYR A N 1
ATOM 720 C CA . TYR A 1 88 ? -9.161 3.686 8.054 1.00 96.31 88 TYR A CA 1
ATOM 721 C C . TYR A 1 88 ? -10.387 3.454 7.165 1.00 96.31 88 TYR A C 1
ATOM 723 O O . TYR A 1 88 ? -10.201 3.039 6.026 1.00 96.31 88 TYR A O 1
ATOM 731 N N . GLN A 1 89 ? -11.598 3.758 7.637 1.00 95.75 89 GLN A N 1
ATOM 732 C CA . GLN A 1 89 ? -12.850 3.465 6.923 1.00 95.75 89 GLN A CA 1
ATOM 733 C C . GLN A 1 89 ? -12.917 4.016 5.493 1.00 95.75 89 GLN A C 1
ATOM 735 O O . GLN A 1 89 ? -13.420 3.335 4.606 1.00 95.75 89 GLN A O 1
ATOM 740 N N . ASP A 1 90 ? -12.343 5.197 5.248 1.00 95.94 90 ASP A N 1
ATOM 741 C CA . ASP A 1 90 ? -12.352 5.827 3.922 1.00 95.94 90 ASP A CA 1
ATOM 742 C C . ASP A 1 90 ? -11.317 5.210 2.963 1.00 95.94 90 ASP A C 1
ATOM 744 O O . ASP A 1 90 ? -11.223 5.619 1.814 1.00 95.94 90 ASP A O 1
ATOM 748 N N . TYR A 1 91 ? -10.500 4.256 3.421 1.00 96.56 91 TYR A N 1
ATOM 749 C CA . TYR A 1 91 ? -9.397 3.663 2.657 1.00 96.56 91 TYR A CA 1
ATOM 750 C C . TYR A 1 91 ? -9.606 2.170 2.385 1.00 96.56 91 TYR A C 1
ATOM 752 O O . TYR A 1 91 ? -8.637 1.416 2.240 1.00 96.56 91 TYR A O 1
ATOM 760 N N . LEU A 1 92 ? -10.861 1.724 2.337 1.00 96.00 92 LEU A N 1
ATOM 761 C CA . LEU A 1 92 ? -11.200 0.346 2.009 1.00 96.00 92 LEU A CA 1
ATOM 762 C C . LEU A 1 92 ? -10.671 -0.019 0.607 1.00 96.00 92 LEU A C 1
ATOM 764 O O . LEU A 1 92 ? -10.783 0.728 -0.365 1.00 96.00 92 LEU A O 1
ATOM 768 N N . GLY A 1 93 ? -10.000 -1.162 0.503 1.00 95.19 93 GLY A N 1
ATOM 769 C CA . GLY A 1 93 ? -9.320 -1.608 -0.713 1.00 95.19 93 GLY A CA 1
ATOM 770 C C . GLY A 1 93 ? -8.041 -0.834 -1.065 1.00 95.19 93 GLY A C 1
ATOM 771 O O . GLY A 1 93 ? -7.510 -1.014 -2.165 1.00 95.19 93 GLY A O 1
ATOM 772 N N . MET A 1 94 ? -7.527 0.030 -0.182 1.00 97.00 94 MET A N 1
ATOM 773 C CA . MET A 1 94 ? -6.291 0.791 -0.403 1.00 97.00 94 MET A CA 1
ATOM 774 C C . MET A 1 94 ? -5.112 0.238 0.396 1.00 97.00 94 MET A C 1
ATOM 776 O O . MET A 1 94 ? -5.272 -0.345 1.469 1.00 97.00 94 MET A O 1
ATOM 780 N N . ALA A 1 95 ? -3.899 0.471 -0.111 1.00 97.31 95 ALA A N 1
ATOM 781 C CA . ALA A 1 95 ? -2.693 0.308 0.688 1.00 97.31 95 ALA A CA 1
ATOM 782 C C . ALA A 1 95 ? -2.677 1.385 1.779 1.00 97.31 95 ALA A C 1
ATOM 784 O O . ALA A 1 95 ? -2.814 2.571 1.477 1.00 97.31 95 ALA A O 1
ATOM 785 N N . ILE A 1 96 ? -2.514 0.965 3.032 1.00 97.38 96 ILE A N 1
ATOM 786 C CA . ILE A 1 96 ? -2.519 1.842 4.214 1.00 97.38 96 ILE A CA 1
ATOM 787 C C . ILE A 1 96 ? -1.154 1.930 4.900 1.00 97.38 96 ILE A C 1
ATOM 789 O O . ILE A 1 96 ? -0.916 2.855 5.680 1.00 97.38 96 ILE A O 1
ATOM 793 N N . ALA A 1 97 ? -0.271 0.976 4.606 1.00 97.12 97 ALA A N 1
ATOM 794 C CA . ALA A 1 97 ? 1.127 0.983 4.997 1.00 97.12 97 ALA A CA 1
ATOM 795 C C . ALA A 1 97 ? 1.956 0.157 4.011 1.00 97.12 97 ALA A C 1
ATOM 797 O O . ALA A 1 97 ? 1.467 -0.809 3.418 1.00 97.12 97 ALA A O 1
ATOM 798 N N . SER A 1 98 ? 3.221 0.515 3.830 1.00 97.19 98 SER A N 1
ATOM 799 C CA . SER A 1 98 ? 4.130 -0.251 2.989 1.00 97.19 98 SER A CA 1
ATOM 800 C C . SER A 1 98 ? 5.593 -0.003 3.323 1.00 97.19 98 SER A C 1
ATOM 802 O O . SER A 1 98 ? 5.932 0.977 3.988 1.00 97.19 98 SER A O 1
ATOM 804 N N . LYS A 1 99 ? 6.451 -0.894 2.825 1.00 96.75 99 LYS A N 1
ATOM 805 C CA . LYS A 1 99 ? 7.899 -0.714 2.813 1.00 96.75 99 LYS A CA 1
ATOM 806 C C . LYS A 1 99 ? 8.447 -0.911 1.410 1.00 96.75 99 LYS A C 1
ATOM 808 O O . LYS A 1 99 ? 8.159 -1.929 0.776 1.00 96.75 99 LYS A O 1
ATOM 813 N N . THR A 1 100 ? 9.242 0.042 0.949 1.00 92.00 100 THR A N 1
ATOM 814 C CA . THR A 1 100 ? 9.905 0.014 -0.357 1.00 92.00 100 THR A CA 1
ATOM 815 C C . THR A 1 100 ? 11.256 -0.725 -0.289 1.00 92.00 100 THR A C 1
ATOM 817 O O . THR A 1 100 ? 11.781 -0.954 0.801 1.00 92.00 100 THR A O 1
ATOM 820 N N . PRO A 1 101 ? 11.860 -1.115 -1.432 1.00 87.25 101 PRO A N 1
ATOM 821 C CA . PRO A 1 101 ? 13.130 -1.856 -1.457 1.00 87.25 101 PRO A CA 1
ATOM 822 C C . PRO A 1 101 ? 14.329 -1.152 -0.813 1.00 87.25 101 PRO A C 1
ATOM 824 O O . PRO A 1 101 ? 15.292 -1.817 -0.440 1.00 87.25 101 PRO A O 1
ATOM 827 N N . ASP A 1 102 ? 14.299 0.175 -0.744 1.00 87.50 102 ASP A N 1
ATOM 828 C CA . ASP A 1 102 ? 15.281 1.035 -0.076 1.00 87.50 102 ASP A CA 1
ATOM 829 C C . ASP A 1 102 ? 15.065 1.122 1.444 1.00 87.50 102 ASP A C 1
ATOM 831 O O . ASP A 1 102 ? 15.871 1.721 2.150 1.00 87.50 102 ASP A O 1
ATOM 835 N N . GLY A 1 103 ? 14.019 0.472 1.961 1.00 90.12 103 GLY A N 1
ATOM 836 C CA . GLY A 1 103 ? 13.714 0.401 3.386 1.00 90.12 103 GLY A CA 1
ATOM 837 C C . GLY A 1 103 ? 12.836 1.541 3.900 1.00 90.12 103 GLY A C 1
ATOM 838 O O . GLY A 1 103 ? 12.572 1.580 5.101 1.00 90.12 103 GLY A O 1
ATOM 839 N N . GLU A 1 104 ? 12.355 2.440 3.032 1.00 92.56 104 GLU A N 1
ATOM 840 C CA . GLU A 1 104 ? 11.411 3.493 3.414 1.00 92.56 104 GLU A CA 1
ATOM 841 C C . GLU A 1 104 ? 10.077 2.853 3.822 1.00 92.56 104 GLU A C 1
ATOM 843 O O . GLU A 1 104 ? 9.406 2.207 3.014 1.00 92.56 104 GLU A O 1
ATOM 848 N N . VAL A 1 105 ? 9.689 3.031 5.086 1.00 94.12 105 VAL A N 1
ATOM 849 C CA . VAL A 1 105 ? 8.362 2.653 5.581 1.00 94.12 105 VAL A CA 1
ATOM 850 C C . VAL A 1 105 ? 7.453 3.869 5.498 1.00 94.12 105 VAL A C 1
ATOM 852 O O . VAL A 1 105 ? 7.777 4.934 6.021 1.00 94.12 105 VAL A O 1
ATOM 855 N N . THR A 1 106 ? 6.292 3.711 4.871 1.00 92.62 106 THR A N 1
ATOM 856 C CA . THR A 1 106 ? 5.307 4.782 4.718 1.00 92.62 106 THR A CA 1
ATOM 857 C C . THR A 1 106 ? 3.915 4.316 5.120 1.00 92.62 106 THR A C 1
ATOM 859 O O . THR A 1 106 ? 3.532 3.175 4.880 1.00 92.62 106 THR A O 1
ATOM 862 N N . GLU A 1 107 ? 3.136 5.225 5.707 1.00 93.38 107 GLU A N 1
ATOM 863 C CA . GLU A 1 107 ? 1.697 5.058 5.953 1.00 93.38 107 GLU A CA 1
ATOM 864 C C . GLU A 1 107 ? 0.851 5.913 5.001 1.00 93.38 107 GLU A C 1
ATOM 866 O O . GLU A 1 107 ? -0.294 6.258 5.307 1.00 93.38 107 GLU A O 1
ATOM 871 N N . ALA A 1 108 ? 1.415 6.338 3.867 1.00 92.31 108 ALA A N 1
ATOM 872 C CA . ALA A 1 108 ? 0.638 7.009 2.835 1.00 92.31 108 ALA A CA 1
ATOM 873 C C . ALA A 1 108 ? -0.473 6.074 2.330 1.00 92.31 108 ALA A C 1
ATOM 875 O O . ALA A 1 108 ? -0.248 4.876 2.163 1.00 92.31 108 ALA A O 1
ATOM 876 N N . LYS A 1 109 ? -1.662 6.631 2.073 1.00 95.38 109 LYS A N 1
ATOM 877 C CA . LYS A 1 109 ? -2.821 5.872 1.593 1.00 95.38 109 LYS A CA 1
ATOM 878 C C . LYS A 1 109 ? -2.943 6.021 0.091 1.00 95.38 109 LYS A C 1
ATOM 880 O O . LYS A 1 109 ? -3.045 7.140 -0.417 1.00 95.38 109 LYS A O 1
ATOM 885 N N . TYR A 1 110 ? -2.894 4.908 -0.626 1.00 95.38 110 TYR A N 1
ATOM 886 C CA . TYR A 1 110 ? -2.865 4.931 -2.084 1.00 95.38 110 TYR A CA 1
ATOM 887 C C . TYR A 1 110 ? -3.345 3.613 -2.695 1.00 95.38 110 TYR A C 1
ATOM 889 O O . TYR A 1 110 ? -3.506 2.620 -1.981 1.00 95.38 110 TYR A O 1
ATOM 897 N N . PRO A 1 111 ? -3.583 3.562 -4.016 1.00 95.62 111 PRO A N 1
ATOM 898 C CA . PRO A 1 111 ? -4.110 2.364 -4.629 1.00 95.62 111 PRO A CA 1
ATOM 899 C C . PRO A 1 111 ? -3.086 1.223 -4.596 1.00 95.62 111 PRO A C 1
ATOM 901 O O . PRO A 1 111 ? -1.901 1.462 -4.853 1.00 95.62 111 PRO A O 1
ATOM 904 N N . PRO A 1 112 ? -3.504 -0.021 -4.326 1.00 94.00 112 PRO A N 1
ATOM 905 C CA . PRO A 1 112 ? -2.571 -1.131 -4.205 1.00 94.00 112 PRO A CA 1
ATOM 906 C C . PRO A 1 112 ? -1.673 -1.287 -5.441 1.00 94.00 112 PRO A C 1
ATOM 908 O O . PRO A 1 112 ? -2.098 -1.091 -6.579 1.00 94.00 112 PRO A O 1
ATOM 911 N N . GLY A 1 113 ? -0.398 -1.605 -5.212 1.00 92.81 113 GLY A N 1
ATOM 912 C CA . GLY A 1 113 ? 0.598 -1.808 -6.268 1.00 92.81 113 GLY A CA 1
ATOM 913 C C . GLY A 1 113 ? 1.239 -0.538 -6.848 1.00 92.81 113 GLY A C 1
ATOM 914 O O . GLY A 1 113 ? 2.265 -0.652 -7.520 1.00 92.81 113 GLY A O 1
ATOM 915 N N . TYR A 1 114 ? 0.735 0.668 -6.547 1.00 94.56 114 TYR A N 1
ATOM 916 C CA . TYR A 1 114 ? 1.334 1.917 -7.052 1.00 94.56 114 TYR A CA 1
ATOM 917 C C . TYR A 1 114 ? 2.789 2.113 -6.607 1.00 94.56 114 TYR A C 1
ATOM 919 O O . TYR A 1 114 ? 3.571 2.688 -7.353 1.00 94.56 114 TYR A O 1
ATOM 927 N N . GLN A 1 115 ? 3.202 1.567 -5.459 1.00 93.44 115 GLN A N 1
ATOM 928 C CA . GLN A 1 115 ? 4.590 1.671 -4.991 1.00 93.44 115 GLN A CA 1
ATOM 929 C C . GLN A 1 115 ? 5.642 1.052 -5.931 1.00 93.44 115 GLN A C 1
ATOM 931 O O . GLN A 1 115 ? 6.829 1.341 -5.800 1.00 93.44 115 GLN A O 1
ATOM 936 N N . TYR A 1 116 ? 5.228 0.195 -6.871 1.00 93.56 116 TYR A N 1
ATOM 937 C CA . TYR A 1 116 ? 6.121 -0.426 -7.854 1.00 93.56 116 TYR A CA 1
ATOM 938 C C . TYR A 1 116 ? 6.127 0.297 -9.207 1.00 93.56 116 TYR A C 1
ATOM 940 O O . TYR A 1 116 ? 6.992 0.029 -10.042 1.00 93.56 116 TYR A O 1
ATOM 948 N N . VAL A 1 117 ? 5.158 1.184 -9.440 1.00 94.44 117 VAL A N 1
ATOM 949 C CA . VAL A 1 117 ? 4.993 1.910 -10.701 1.00 94.44 117 VAL A CA 1
ATOM 950 C C . VAL A 1 117 ? 6.062 2.994 -10.815 1.00 94.44 117 VAL A C 1
ATOM 952 O O . VAL A 1 117 ? 6.470 3.593 -9.825 1.00 94.44 117 VAL A O 1
ATOM 955 N N . GLY A 1 118 ? 6.574 3.217 -12.026 1.00 93.75 118 GLY A N 1
ATOM 956 C CA . GLY A 1 118 ? 7.613 4.215 -12.282 1.00 93.75 118 GLY A CA 1
ATOM 957 C C . GLY A 1 118 ? 9.021 3.806 -11.832 1.00 93.75 118 GLY A C 1
ATOM 958 O O . GLY A 1 118 ? 9.979 4.505 -12.156 1.00 93.75 118 GLY A O 1
ATOM 959 N N . ASN A 1 119 ? 9.181 2.671 -11.144 1.00 93.06 119 ASN A N 1
ATOM 960 C CA . ASN A 1 119 ? 10.488 2.139 -10.776 1.00 93.06 119 ASN A CA 1
ATOM 961 C C . ASN A 1 119 ? 11.000 1.170 -11.864 1.00 93.06 119 ASN A C 1
ATOM 963 O O . ASN A 1 119 ? 10.428 0.087 -12.036 1.00 93.06 119 ASN A O 1
ATOM 967 N N . PRO A 1 120 ? 12.106 1.495 -12.566 1.00 93.50 120 PRO A N 1
ATOM 968 C CA . PRO A 1 120 ? 12.608 0.711 -13.697 1.00 93.50 120 PRO A CA 1
ATOM 969 C C . PRO A 1 120 ? 13.077 -0.697 -13.314 1.00 93.50 120 PRO A C 1
ATOM 971 O O . PRO A 1 120 ? 13.308 -1.521 -14.196 1.00 93.50 120 PRO A O 1
ATOM 974 N N . ARG A 1 121 ? 13.201 -1.005 -12.013 1.00 90.62 121 ARG A N 1
ATOM 975 C CA . ARG A 1 121 ? 13.438 -2.370 -11.530 1.00 90.62 121 ARG A CA 1
ATOM 976 C C . ARG A 1 121 ? 12.276 -3.299 -11.866 1.00 90.62 121 ARG A C 1
ATOM 978 O O . ARG A 1 121 ? 12.533 -4.478 -12.098 1.00 90.62 121 ARG A O 1
ATOM 985 N N . TYR A 1 122 ? 11.039 -2.800 -11.859 1.00 92.50 122 TYR A N 1
ATOM 986 C CA . TYR A 1 122 ? 9.823 -3.616 -11.949 1.00 92.50 122 TYR A CA 1
ATOM 987 C C . TYR A 1 122 ? 9.163 -3.609 -13.324 1.00 92.50 122 TYR A C 1
ATOM 989 O O . TYR A 1 122 ? 8.414 -4.534 -13.640 1.00 92.50 122 TYR A O 1
ATOM 997 N N . GLY A 1 123 ? 9.440 -2.605 -14.147 1.00 94.62 123 GLY A N 1
ATOM 998 C CA . GLY A 1 123 ? 8.750 -2.435 -15.413 1.00 94.62 123 GLY A CA 1
ATOM 999 C C . GLY A 1 123 ? 9.204 -1.208 -16.182 1.00 94.62 123 GLY A C 1
ATOM 1000 O O . GLY A 1 123 ? 10.244 -0.616 -15.889 1.00 94.62 123 GLY A O 1
ATOM 1001 N N . GLN A 1 124 ? 8.398 -0.835 -17.166 1.00 96.69 124 GLN A N 1
ATOM 1002 C CA . GLN A 1 124 ? 8.640 0.290 -18.058 1.00 96.69 124 GLN A CA 1
ATOM 1003 C C . GLN A 1 124 ? 7.323 0.932 -18.499 1.00 96.69 124 GLN A C 1
ATOM 1005 O O . GLN A 1 124 ? 6.263 0.308 -18.472 1.00 96.69 124 GLN A O 1
ATOM 1010 N N . TRP A 1 125 ? 7.399 2.177 -18.960 1.00 96.75 125 TRP A N 1
ATOM 1011 C CA . TRP A 1 125 ? 6.277 2.833 -19.624 1.00 96.75 125 TRP A CA 1
ATOM 1012 C C . TRP A 1 125 ? 6.169 2.357 -21.074 1.00 96.75 125 TRP A C 1
ATOM 1014 O O . TRP A 1 125 ? 7.150 2.372 -21.818 1.00 96.75 125 TRP A O 1
ATOM 1024 N N . ARG A 1 126 ? 4.968 1.949 -21.479 1.00 95.31 126 ARG A N 1
ATOM 1025 C CA . ARG A 1 126 ? 4.611 1.568 -22.849 1.00 95.31 126 ARG A CA 1
ATOM 1026 C C . ARG A 1 126 ? 3.541 2.499 -23.382 1.00 95.31 126 ARG A C 1
ATOM 1028 O O . ARG A 1 126 ? 2.738 3.001 -22.608 1.00 95.31 126 ARG A O 1
ATOM 1035 N N . GLN A 1 127 ? 3.524 2.707 -24.692 1.00 94.88 127 GLN A N 1
ATOM 1036 C CA . GLN A 1 127 ? 2.450 3.439 -25.356 1.00 94.88 127 GLN A CA 1
ATOM 1037 C C . GLN A 1 127 ? 1.458 2.459 -25.976 1.00 94.88 127 GLN A C 1
ATOM 1039 O O . GLN A 1 127 ? 1.865 1.469 -26.588 1.00 94.88 127 GLN A O 1
ATOM 1044 N N . ASP A 1 128 ? 0.167 2.727 -25.805 1.00 89.94 128 ASP A N 1
ATOM 1045 C CA . ASP A 1 128 ? -0.886 2.026 -26.534 1.00 89.94 128 ASP A CA 1
ATOM 1046 C C . ASP A 1 128 ? -1.044 2.578 -27.965 1.00 89.94 128 ASP A C 1
ATOM 1048 O O . ASP A 1 128 ? -0.423 3.570 -28.355 1.00 89.94 128 ASP A O 1
ATOM 1052 N N . SER A 1 129 ? -1.900 1.940 -28.768 1.00 89.50 129 SER A N 1
ATOM 1053 C CA . SER A 1 129 ? -2.182 2.360 -30.149 1.00 89.50 129 SER A CA 1
ATOM 1054 C C . SER A 1 129 ? -2.821 3.750 -30.269 1.00 89.50 129 SER A C 1
ATOM 1056 O O . SER A 1 129 ? -2.907 4.282 -31.372 1.00 89.50 129 SER A O 1
ATOM 1058 N N . HIS A 1 130 ? -3.291 4.325 -29.162 1.00 89.31 130 HIS A N 1
ATOM 1059 C CA . HIS A 1 130 ? -3.919 5.643 -29.087 1.00 89.31 130 HIS A CA 1
ATOM 1060 C C . HIS A 1 130 ? -2.959 6.707 -28.522 1.00 89.31 130 HIS A C 1
ATOM 1062 O O . HIS A 1 130 ? -3.367 7.849 -28.320 1.00 89.31 130 HIS A O 1
ATOM 1068 N N . GLY A 1 131 ? -1.690 6.353 -28.282 1.00 90.19 131 GLY A N 1
ATOM 1069 C CA . GLY A 1 131 ? -0.659 7.254 -27.771 1.00 90.19 131 GLY A CA 1
ATOM 1070 C C . GLY A 1 131 ? -0.678 7.455 -26.252 1.00 90.19 131 GLY A C 1
ATOM 1071 O O . GLY A 1 131 ? 0.069 8.296 -25.751 1.00 90.19 131 GLY A O 1
ATOM 1072 N N . ASN A 1 132 ? -1.488 6.706 -25.495 1.00 92.50 132 ASN A N 1
ATOM 1073 C CA . ASN A 1 132 ? -1.475 6.799 -24.035 1.00 92.50 132 ASN A CA 1
ATOM 1074 C C . ASN A 1 132 ? -0.328 5.972 -23.453 1.00 92.50 132 ASN A C 1
ATOM 1076 O O . ASN A 1 132 ? -0.146 4.810 -23.814 1.00 92.50 132 ASN A O 1
ATOM 1080 N N . SER A 1 133 ? 0.394 6.545 -22.489 1.00 95.44 133 SER A N 1
ATOM 1081 C CA . SER A 1 133 ? 1.442 5.836 -21.752 1.00 95.44 133 SER A CA 1
ATOM 1082 C C . SER A 1 133 ? 0.868 5.083 -20.548 1.00 95.44 133 SER A C 1
ATOM 1084 O O . SER A 1 133 ? 0.230 5.696 -19.690 1.00 95.44 133 SER A O 1
ATOM 1086 N N . PHE A 1 134 ? 1.135 3.783 -20.446 1.00 95.19 134 PHE A N 1
ATOM 1087 C CA . PHE A 1 134 ? 0.751 2.919 -19.327 1.00 95.19 134 PHE A CA 1
ATOM 1088 C C . PHE A 1 134 ? 1.944 2.120 -18.796 1.00 95.19 134 PHE A C 1
ATOM 1090 O O . PHE A 1 134 ? 2.925 1.887 -19.505 1.00 95.19 134 PHE A O 1
ATOM 1097 N N . TRP A 1 135 ? 1.883 1.736 -17.525 1.00 96.06 135 TRP A N 1
ATOM 1098 C CA . TRP A 1 135 ? 2.935 0.962 -16.880 1.00 96.06 135 TRP A CA 1
ATOM 1099 C C . TRP A 1 135 ? 2.810 -0.524 -17.219 1.00 96.06 135 TRP A C 1
ATOM 1101 O O . TRP A 1 135 ? 1.774 -1.141 -16.971 1.00 96.06 135 TRP A O 1
ATOM 1111 N N . GLU A 1 136 ? 3.887 -1.103 -17.739 1.00 94.38 136 GLU A N 1
ATOM 1112 C CA . GLU A 1 136 ? 4.023 -2.528 -18.022 1.00 94.38 136 GLU A CA 1
ATOM 1113 C C . GLU A 1 136 ? 5.054 -3.135 -17.068 1.00 94.38 136 GLU A C 1
ATOM 1115 O O . GLU A 1 136 ? 6.230 -2.764 -17.086 1.00 94.38 136 GLU A O 1
ATOM 1120 N N . PHE A 1 137 ? 4.629 -4.098 -16.249 1.00 94.06 137 PHE A N 1
ATOM 1121 C CA . PHE A 1 137 ? 5.552 -4.891 -15.441 1.00 94.06 137 PHE A CA 1
ATOM 1122 C C . PHE A 1 137 ? 6.347 -5.853 -16.326 1.00 94.06 137 PHE A C 1
ATOM 1124 O O . PHE A 1 137 ? 5.794 -6.480 -17.230 1.00 94.06 137 PHE A O 1
ATOM 1131 N N . TYR A 1 138 ? 7.638 -6.031 -16.037 1.00 92.75 138 TYR A N 1
ATOM 1132 C CA . TYR A 1 138 ? 8.416 -7.083 -16.694 1.00 92.75 138 TYR A CA 1
ATOM 1133 C C . TYR A 1 138 ? 7.811 -8.455 -16.395 1.00 92.75 138 TYR A C 1
ATOM 1135 O O . TYR A 1 138 ? 7.298 -8.674 -15.302 1.00 92.75 138 TYR A O 1
ATOM 1143 N N . GLY A 1 139 ? 7.936 -9.410 -17.325 1.00 89.50 139 GLY A N 1
ATOM 1144 C CA . GLY A 1 139 ? 7.297 -10.730 -17.206 1.00 89.50 139 GLY A CA 1
ATOM 1145 C C . GLY A 1 139 ? 7.565 -11.444 -15.874 1.00 89.50 139 GLY A C 1
ATOM 1146 O O . GLY A 1 139 ? 6.646 -11.997 -15.278 1.00 89.50 139 GLY A O 1
ATOM 1147 N N . LYS A 1 140 ? 8.788 -11.329 -15.334 1.00 87.56 140 LYS A N 1
ATOM 1148 C CA . LYS A 1 140 ? 9.162 -11.872 -14.012 1.00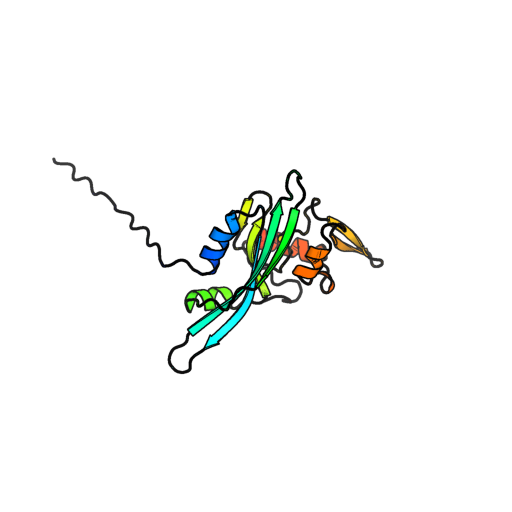 87.56 140 LYS A CA 1
ATOM 1149 C C . LYS A 1 140 ? 8.438 -11.240 -12.813 1.00 87.56 140 LYS A C 1
ATOM 1151 O O . LYS A 1 140 ? 8.613 -11.718 -11.706 1.00 87.56 140 LYS A O 1
ATOM 1156 N N . TYR A 1 141 ? 7.681 -10.168 -13.020 1.00 89.69 141 TYR A N 1
ATOM 1157 C CA . TYR A 1 141 ? 6.855 -9.479 -12.028 1.00 89.69 141 TYR A CA 1
ATOM 1158 C C . TYR A 1 141 ? 5.393 -9.371 -12.475 1.00 89.69 141 TYR A C 1
ATOM 1160 O O . TYR A 1 141 ? 4.617 -8.657 -11.848 1.00 89.69 141 TYR A O 1
ATOM 1168 N N . ALA A 1 142 ? 4.982 -10.072 -13.536 1.00 85.00 142 ALA A N 1
ATOM 1169 C CA . ALA A 1 142 ? 3.606 -10.017 -14.029 1.00 85.00 142 ALA A CA 1
ATOM 1170 C C . ALA A 1 142 ? 2.582 -10.447 -12.959 1.00 85.00 142 ALA A C 1
ATOM 1172 O O . ALA A 1 142 ? 1.461 -9.945 -12.931 1.00 85.00 142 ALA A O 1
ATOM 1173 N N . PHE A 1 143 ? 2.975 -11.314 -12.019 1.00 87.31 143 PHE A N 1
ATOM 1174 C CA . PHE A 1 143 ? 2.134 -11.697 -10.881 1.00 87.31 143 PHE A CA 1
ATOM 1175 C C . PHE A 1 143 ? 1.771 -10.512 -9.967 1.00 87.31 143 PHE A C 1
ATOM 1177 O O . PHE A 1 143 ? 0.697 -10.537 -9.371 1.00 87.31 143 PHE A O 1
ATOM 1184 N N . ILE A 1 144 ? 2.586 -9.445 -9.908 1.00 88.50 144 ILE A N 1
ATOM 1185 C CA . ILE A 1 144 ? 2.270 -8.219 -9.152 1.00 88.50 144 ILE A CA 1
ATOM 1186 C C . ILE A 1 144 ? 0.950 -7.640 -9.665 1.00 88.50 144 ILE A C 1
ATOM 1188 O O . ILE A 1 144 ? 0.077 -7.262 -8.886 1.00 88.50 144 ILE A O 1
ATOM 1192 N N . SER A 1 145 ? 0.752 -7.636 -10.984 1.00 86.06 145 SER A N 1
ATOM 1193 C CA . SER A 1 145 ? -0.488 -7.149 -11.580 1.00 86.06 145 SER A CA 1
ATOM 1194 C C . SER A 1 145 ? -1.706 -7.989 -11.188 1.00 86.06 145 SER A C 1
ATOM 1196 O O . SER A 1 145 ? -2.798 -7.435 -11.085 1.00 86.06 145 SER A O 1
ATOM 1198 N N . SER A 1 146 ? -1.533 -9.288 -10.917 1.00 86.81 146 SER A N 1
ATOM 1199 C CA . SER A 1 146 ? -2.603 -10.151 -10.398 1.00 86.81 146 SER A CA 1
ATOM 1200 C C . SER A 1 146 ? -2.894 -9.857 -8.930 1.00 86.81 146 SER A C 1
ATOM 1202 O O . SER A 1 146 ? -4.051 -9.705 -8.554 1.00 86.81 146 SER A O 1
ATOM 1204 N N . MET A 1 147 ? -1.852 -9.742 -8.101 1.00 89.19 147 MET A N 1
ATOM 1205 C CA . MET A 1 147 ? -1.981 -9.530 -6.653 1.00 89.19 147 MET A CA 1
ATOM 1206 C C . MET A 1 147 ? -2.702 -8.222 -6.314 1.00 89.19 147 MET A C 1
ATOM 1208 O O . MET A 1 147 ? -3.427 -8.162 -5.323 1.00 89.19 147 MET A O 1
ATOM 1212 N N . PHE A 1 148 ? -2.526 -7.198 -7.152 1.00 89.00 148 PHE A N 1
ATOM 1213 C CA .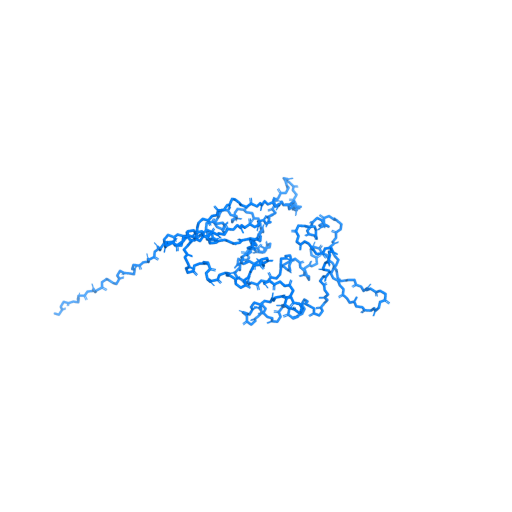 PHE A 1 148 ? -3.099 -5.863 -6.968 1.00 89.00 148 PHE A CA 1
ATOM 1214 C C . PHE A 1 148 ? -4.219 -5.524 -7.964 1.00 89.00 148 PHE A C 1
ATOM 1216 O O . PHE A 1 148 ? -4.598 -4.360 -8.095 1.00 89.00 148 PHE A O 1
ATOM 1223 N N . SER A 1 149 ? -4.733 -6.516 -8.700 1.00 83.19 149 SER A N 1
ATOM 1224 C CA . SER A 1 149 ? -5.810 -6.344 -9.691 1.00 83.19 149 SER A CA 1
ATOM 1225 C C . SER A 1 149 ? -5.519 -5.306 -10.793 1.00 83.19 149 SER A C 1
ATOM 1227 O O . SER A 1 149 ? -6.438 -4.787 -11.434 1.00 83.19 149 SER A O 1
ATOM 1229 N N . LEU A 1 150 ? -4.241 -5.024 -11.072 1.00 85.38 150 LEU A N 1
ATOM 1230 C CA . LEU A 1 150 ? -3.798 -4.028 -12.056 1.00 85.38 150 LEU A CA 1
ATOM 1231 C C . LEU A 1 150 ? -3.995 -4.482 -13.508 1.00 85.38 150 LEU A C 1
ATOM 1233 O O . LEU A 1 150 ? -4.002 -3.644 -14.401 1.00 85.38 150 LEU A O 1
ATOM 1237 N N . PHE A 1 151 ? -4.221 -5.775 -13.767 1.00 79.12 151 PHE A N 1
ATOM 1238 C CA . PHE A 1 151 ? -4.609 -6.236 -15.110 1.00 79.12 151 PHE A CA 1
ATOM 1239 C C . PHE A 1 151 ? -5.950 -5.652 -15.558 1.00 79.12 151 PHE A C 1
ATOM 1241 O O . PHE A 1 151 ? -6.107 -5.248 -16.705 1.00 79.12 151 PHE A O 1
ATOM 1248 N N . SER A 1 152 ? -6.909 -5.573 -14.635 1.00 80.19 152 SER A N 1
ATOM 1249 C CA . SER A 1 152 ? -8.218 -4.964 -14.894 1.00 80.19 152 SER A CA 1
ATOM 1250 C C . SER A 1 152 ? -8.182 -3.433 -14.845 1.00 80.19 152 SER A C 1
ATOM 1252 O O . SER A 1 152 ? -9.132 -2.772 -15.263 1.00 80.19 152 SER A O 1
ATOM 1254 N N . ARG A 1 153 ? -7.092 -2.858 -14.316 1.00 83.75 153 ARG A N 1
ATOM 1255 C CA . ARG A 1 153 ? -6.931 -1.422 -14.062 1.00 83.75 153 ARG A CA 1
ATOM 1256 C C . ARG A 1 153 ? -5.487 -0.992 -14.350 1.00 83.75 153 ARG A C 1
ATOM 1258 O O . ARG A 1 153 ? -4.738 -0.739 -13.402 1.00 83.75 153 ARG A O 1
ATOM 1265 N N . PRO A 1 154 ? -5.080 -0.916 -15.630 1.00 87.88 154 PRO A N 1
ATOM 1266 C CA . PRO A 1 154 ? -3.745 -0.451 -15.980 1.00 87.88 154 PRO A CA 1
ATOM 1267 C C . PRO A 1 154 ? -3.466 0.926 -15.373 1.00 87.88 154 PRO A C 1
ATOM 1269 O O . PRO A 1 154 ? -4.343 1.796 -15.338 1.00 87.88 154 PRO A O 1
ATOM 1272 N N . VAL A 1 155 ? -2.240 1.129 -14.894 1.00 92.88 155 VAL A N 1
ATOM 1273 C CA . VAL A 1 155 ? -1.819 2.422 -14.349 1.00 92.88 155 VAL A CA 1
ATOM 1274 C C . VAL A 1 155 ? -1.282 3.271 -15.490 1.00 92.88 155 VAL A C 1
ATOM 1276 O O . VAL A 1 155 ? -0.226 2.977 -16.049 1.00 92.88 155 VAL A O 1
ATOM 1279 N N . TYR A 1 156 ? -2.019 4.317 -15.841 1.00 94.06 156 TYR A N 1
ATOM 1280 C CA . TYR A 1 156 ? -1.601 5.274 -16.857 1.00 94.06 156 TYR A CA 1
ATOM 1281 C C . TYR A 1 156 ? -0.669 6.338 -16.268 1.00 94.06 156 TYR A C 1
ATOM 1283 O O . TYR A 1 156 ? -0.721 6.636 -15.074 1.00 94.06 156 TYR A O 1
ATOM 1291 N N . MET A 1 157 ? 0.185 6.922 -17.110 1.00 94.62 157 MET A N 1
ATOM 1292 C CA . MET A 1 157 ? 1.181 7.919 -16.697 1.00 94.62 157 MET A CA 1
ATOM 1293 C C . MET A 1 157 ? 0.540 9.115 -15.984 1.00 94.62 157 MET A C 1
ATOM 1295 O O . MET A 1 157 ? 1.025 9.547 -14.949 1.00 94.62 157 MET A O 1
ATOM 1299 N N . ASN A 1 158 ? -0.593 9.604 -16.484 1.00 93.50 158 ASN A N 1
ATOM 1300 C CA . ASN A 1 158 ? -1.330 10.707 -15.865 1.00 93.50 158 ASN A CA 1
ATOM 1301 C C . ASN A 1 158 ? -1.855 10.360 -14.455 1.00 93.50 158 ASN A C 1
ATOM 1303 O O . ASN A 1 158 ? -1.811 11.196 -13.550 1.00 93.50 158 ASN A O 1
ATOM 1307 N N . ASP A 1 159 ? -2.333 9.127 -14.255 1.00 93.25 159 ASP A N 1
ATOM 1308 C CA . ASP A 1 159 ? -2.762 8.632 -12.943 1.00 93.25 159 ASP A CA 1
ATOM 1309 C C . ASP A 1 159 ? -1.562 8.546 -11.985 1.00 93.25 159 ASP A C 1
ATOM 1311 O O . ASP A 1 159 ? -1.668 8.892 -10.807 1.00 93.25 159 ASP A O 1
ATOM 1315 N N . TRP A 1 160 ? -0.413 8.099 -12.497 1.00 94.75 160 TRP A N 1
ATOM 1316 C CA . TRP A 1 160 ? 0.841 8.011 -11.755 1.00 94.75 160 TRP A CA 1
ATOM 1317 C C . TRP A 1 160 ? 1.411 9.379 -11.365 1.00 94.75 160 TRP A C 1
ATOM 1319 O O . TRP A 1 160 ? 1.803 9.566 -10.215 1.00 94.75 160 TRP A O 1
ATOM 1329 N N . ASP A 1 161 ? 1.423 10.343 -12.283 1.00 94.25 161 ASP A N 1
ATOM 1330 C CA . ASP A 1 161 ? 1.877 11.706 -12.002 1.00 94.25 161 ASP A CA 1
ATOM 1331 C C . ASP A 1 161 ? 1.013 12.346 -10.910 1.00 94.25 161 ASP A C 1
ATOM 1333 O O . ASP A 1 161 ? 1.542 12.864 -9.928 1.00 94.25 161 ASP A O 1
ATOM 1337 N N . THR A 1 162 ? -0.313 12.188 -11.003 1.00 93.50 162 THR A N 1
ATOM 1338 C CA . THR A 1 162 ? -1.238 12.670 -9.966 1.00 93.50 162 THR A CA 1
ATOM 1339 C C . THR A 1 162 ? -0.954 12.012 -8.614 1.00 93.50 162 THR A C 1
ATOM 1341 O O . THR A 1 162 ? -0.892 12.693 -7.592 1.00 93.50 162 THR A O 1
ATOM 1344 N N . TYR A 1 163 ? -0.757 10.690 -8.589 1.00 93.69 163 TYR A N 1
ATOM 1345 C CA . TYR A 1 163 ? -0.371 9.979 -7.370 1.00 93.69 163 TYR A CA 1
ATOM 1346 C C . TYR A 1 163 ? 0.919 10.538 -6.764 1.00 93.69 163 TYR A C 1
ATOM 1348 O O . TYR A 1 163 ? 0.975 10.767 -5.556 1.00 93.69 163 TYR A O 1
ATOM 1356 N N . ARG A 1 164 ? 1.951 10.762 -7.585 1.00 93.38 164 ARG A N 1
ATOM 1357 C CA . ARG A 1 164 ? 3.249 11.266 -7.127 1.00 93.38 164 ARG A CA 1
ATOM 1358 C C . ARG A 1 164 ? 3.099 12.631 -6.460 1.00 93.38 164 ARG A C 1
ATOM 1360 O O . ARG A 1 164 ? 3.632 12.826 -5.369 1.00 93.38 164 ARG A O 1
ATOM 1367 N N . ASP A 1 165 ? 2.333 13.531 -7.065 1.00 93.06 165 ASP A N 1
ATOM 1368 C CA . ASP A 1 165 ? 2.088 14.873 -6.531 1.00 93.06 165 ASP A CA 1
ATOM 1369 C C . ASP A 1 165 ? 1.304 14.820 -5.205 1.00 93.06 165 ASP A C 1
ATOM 1371 O O . ASP A 1 165 ? 1.600 15.536 -4.242 1.00 93.06 165 ASP A O 1
ATOM 1375 N N . TYR A 1 166 ? 0.329 13.913 -5.109 1.00 91.69 166 TYR A N 1
ATOM 1376 C CA . TYR A 1 166 ? -0.430 13.677 -3.879 1.00 91.69 166 TYR A CA 1
ATOM 1377 C C . TYR A 1 166 ? 0.461 13.099 -2.777 1.00 91.69 166 TYR A C 1
ATOM 1379 O O . TYR A 1 166 ? 0.422 13.577 -1.643 1.00 91.69 166 TYR A O 1
ATOM 1387 N N . ARG A 1 167 ? 1.336 12.141 -3.111 1.00 89.25 167 ARG A N 1
ATOM 1388 C CA . ARG A 1 167 ? 2.302 11.565 -2.166 1.00 89.25 167 ARG A CA 1
ATOM 1389 C C . ARG A 1 167 ? 3.260 12.633 -1.634 1.00 89.25 167 ARG A C 1
ATOM 1391 O O . ARG A 1 167 ? 3.488 12.680 -0.430 1.00 89.25 167 ARG A O 1
ATOM 1398 N N . GLN A 1 168 ? 3.768 13.516 -2.495 1.00 89.19 168 GLN A N 1
ATOM 1399 C CA . GLN A 1 168 ? 4.652 14.622 -2.098 1.00 89.19 168 GLN A CA 1
ATOM 1400 C C . GLN A 1 168 ? 3.967 15.636 -1.172 1.00 89.19 168 GLN A C 1
ATOM 1402 O O . GLN A 1 168 ? 4.617 16.226 -0.315 1.00 89.19 168 GLN A O 1
ATOM 1407 N N . THR A 1 169 ? 2.654 15.819 -1.319 1.00 89.94 169 THR A N 1
ATOM 1408 C CA . THR A 1 169 ? 1.851 16.735 -0.492 1.00 89.94 169 THR A CA 1
ATOM 1409 C C . THR A 1 169 ? 1.184 16.050 0.707 1.00 89.94 169 THR A C 1
ATOM 1411 O O . THR A 1 169 ? 0.406 16.684 1.418 1.00 89.94 169 THR A O 1
ATOM 1414 N N . GLY A 1 170 ? 1.476 14.766 0.953 1.00 87.44 170 GLY A N 1
ATOM 1415 C CA . GLY A 1 170 ? 0.923 13.994 2.072 1.00 87.44 170 GLY A CA 1
ATOM 1416 C C . GLY A 1 170 ? -0.569 13.662 1.944 1.00 87.44 170 GLY A C 1
ATOM 1417 O O . GLY A 1 170 ? -1.216 13.341 2.940 1.00 87.44 170 GLY A O 1
ATOM 1418 N N . ARG A 1 171 ? -1.138 13.751 0.737 1.00 89.81 171 ARG A N 1
ATOM 1419 C CA . ARG A 1 171 ? -2.563 13.525 0.475 1.00 89.81 171 ARG A CA 1
ATOM 1420 C C . ARG A 1 171 ? -2.827 12.079 0.036 1.00 89.81 171 ARG A C 1
ATOM 1422 O O . ARG A 1 171 ? -2.090 11.564 -0.805 1.00 89.81 171 ARG A O 1
ATOM 1429 N N . PRO A 1 172 ? -3.901 11.433 0.528 1.00 92.12 172 PRO A N 1
ATOM 1430 C CA . PRO A 1 172 ? -4.355 10.155 -0.007 1.00 92.12 172 PRO A CA 1
ATOM 1431 C C . PRO A 1 172 ? -4.765 10.263 -1.475 1.00 92.12 172 PRO A C 1
ATOM 1433 O O . PRO A 1 172 ? -5.453 11.212 -1.857 1.00 92.12 172 PRO A O 1
ATOM 1436 N N . TYR A 1 173 ? -4.388 9.277 -2.287 1.00 92.44 173 TYR A N 1
ATOM 1437 C CA . TYR A 1 173 ? -4.794 9.200 -3.690 1.00 92.44 173 TYR A CA 1
ATOM 1438 C C . TYR A 1 173 ? -5.734 8.014 -3.914 1.00 92.44 173 TYR A C 1
ATOM 1440 O O . TYR A 1 173 ? -5.328 6.863 -3.816 1.00 92.44 173 TYR A O 1
ATOM 1448 N N . TYR A 1 174 ? -6.981 8.296 -4.275 1.00 91.69 174 TYR A N 1
ATOM 1449 C CA . TYR A 1 174 ? -8.054 7.308 -4.470 1.00 91.69 174 TYR A CA 1
ATOM 1450 C C . TYR A 1 174 ? -8.113 6.739 -5.899 1.00 91.69 174 TYR A C 1
ATOM 1452 O O . TYR A 1 174 ? -9.090 6.120 -6.320 1.00 91.69 174 TYR A O 1
ATOM 1460 N N . GLY A 1 175 ? -7.077 6.982 -6.706 1.00 87.19 175 GLY A N 1
ATOM 1461 C CA . GLY A 1 175 ? -7.121 6.718 -8.141 1.00 87.19 175 GLY A CA 1
ATOM 1462 C C . GLY A 1 175 ? -8.010 7.701 -8.906 1.00 87.19 175 GLY A C 1
ATOM 1463 O O . GLY A 1 175 ? -8.773 8.492 -8.345 1.00 87.19 175 GLY A O 1
ATOM 1464 N N . ARG A 1 176 ? -7.923 7.642 -10.236 1.00 84.12 176 ARG A N 1
ATOM 1465 C CA . ARG A 1 176 ? -8.796 8.416 -11.122 1.00 84.12 176 ARG A CA 1
ATOM 1466 C C . ARG A 1 176 ? -10.261 8.072 -10.861 1.00 84.12 176 ARG A C 1
ATOM 1468 O O . ARG A 1 176 ? -10.601 6.896 -10.821 1.00 84.12 176 ARG A O 1
ATOM 1475 N N . ASN A 1 177 ? -11.109 9.092 -10.732 1.00 83.56 177 ASN A N 1
ATOM 1476 C CA . ASN A 1 177 ? -12.543 8.967 -10.436 1.00 83.56 177 ASN A CA 1
ATOM 1477 C C . ASN A 1 177 ? -12.866 8.264 -9.101 1.00 83.56 177 ASN A C 1
ATOM 1479 O O . ASN A 1 177 ? -13.907 7.625 -9.021 1.00 83.56 177 ASN A O 1
ATOM 1483 N N . GLN A 1 178 ? -11.994 8.360 -8.084 1.00 83.38 178 GLN A N 1
ATOM 1484 C CA . GLN A 1 178 ? -12.223 7.755 -6.753 1.00 83.38 178 GLN A CA 1
ATOM 1485 C C . GLN A 1 178 ? -12.520 6.256 -6.842 1.00 83.38 178 GLN A C 1
ATOM 1487 O O . GLN A 1 178 ? -13.466 5.720 -6.284 1.00 83.38 178 GLN A O 1
ATOM 1492 N N . ARG A 1 179 ? -11.728 5.579 -7.666 1.00 83.06 179 ARG A N 1
ATOM 1493 C CA . ARG A 1 179 ? -11.962 4.185 -8.032 1.00 83.06 179 ARG A CA 1
ATOM 1494 C C . ARG A 1 179 ? -11.438 3.203 -6.962 1.00 83.06 179 ARG A C 1
ATOM 1496 O O . ARG A 1 179 ? -11.614 1.994 -7.113 1.00 83.06 179 ARG A O 1
ATOM 1503 N N . TYR A 1 180 ? -10.759 3.710 -5.940 1.00 83.19 180 TYR A N 1
ATOM 1504 C CA . TYR A 1 180 ? -10.312 3.023 -4.727 1.00 83.19 180 TYR A CA 1
ATOM 1505 C C . TYR A 1 180 ? -10.767 3.851 -3.519 1.00 83.19 180 TYR A C 1
ATOM 1507 O O . TYR A 1 180 ? -10.861 5.067 -3.679 1.00 83.19 180 TYR A O 1
ATOM 1515 N N . GLY A 1 181 ? -10.942 3.225 -2.350 1.00 76.44 181 GLY A N 1
ATOM 1516 C CA . GLY A 1 181 ? -11.542 3.865 -1.173 1.00 76.44 181 GLY A CA 1
ATOM 1517 C C . GLY A 1 181 ? -13.052 3.732 -1.198 1.00 76.44 181 GLY A C 1
ATOM 1518 O O . GLY A 1 181 ? -13.667 4.379 -2.073 1.00 76.44 181 GLY A O 1
#

Radius of gyration: 19.98 Å; chains: 1; bounding box: 48×46×78 Å

=== Feature glossary ===
Reading guide. The protein is described through the following features:

Foldseek 3Di. A 3Di character summarizes, for each residue, the relative orientation of the Cα frame of its nearest spatial neighbor. Because it encodes fold topology rather than chemistry, 3Di alignments detect remote structural similarity that sequence alignment misses.

Contact-map, Ramachandran, and PAE plots. Plot images: a contact map (which residues are close in 3D, as an N×N binary image), a Ramachandran scatter (backbone torsion angles, revealing secondary-structure composition at a glance), and — for AlphaFold structures — a PAE heatmap (pairwise prediction confidence).

Radius of gyration, Cα contacts, bounding box. Radius of gyration (Rg) is the root-mean-square distance of Cα atoms from their centroid — a single number for overall size and compactness. A globular domain of N residues has Rg ≈ 2.2·N^0.38 Å; an extended or disordered chain has a much larger Rg. The Cα contact count is the number of residue pairs whose Cα atoms are within 8 Å and are more than four positions apart in sequence — a standard proxy for tertiary packing density. The bounding box is the smallest axis-aligned box enclosing all Cα atoms.

Secondary structure (8-state, DSSP). Eight-state secondary structure (DSSP): H is the canonical α-helix, G the tighter 3₁₀-helix, I the wider π-helix; E/B are β-structure, T and S are turns and bends, and '-' is everything else. DSSP derives these from the pattern of main-chain N–H···O=C hydrogen bonds, not from the sequence.

B-factor. B-factor (Debye–Waller factor) reflects atomic displacement in the crystal lattice. It is an experimental observable (units Å²), not a prediction; low values mean the atom is pinned down, high values mean it moves or is heterogeneous across the crystal.

pLDDT. pLDDT is the predicted lDDT-Cα score: AlphaFold's confidence that the local environment of each residue (all inter-atomic distances within 15 Å) is correctly placed. It is a per-residue number between 0 and 100, with higher meaning more reliable.

Nearest PDB structures. Nearest PDB neighbors are the top structural matches found by Foldseek when searching this structure against the entire Protein Data Bank. Each hit reports a TM-score (0 to 1; >0.5 almost always implies the same fold) and an E-value. These are *structural* homologs — they may share no detectable sequence similarity.

Solvent-accessible surface area. Accessible surface area quantifies burial. A residue with SASA near zero is packed into the hydrophobic core; one with SASA >100 Å² sits on the surface. Computed here via the Shrake–Rupley numerical algorithm with a 1.4 Å probe.

Rendered structure images. Structure images are PyMOL renders from six orthogonal camera directions. Cartoon representation draws helices as coils and strands as arrows; sticks shows the backbone as bonds; surface shows the solvent-excluded envelope. Rainbow coloring maps sequence position to hue (blue→red, N→C); chain coloring assigns a distinct color per polypeptide.

Backbone torsions (φ/ψ). φ (phi) and ψ (psi) are the two rotatable backbone dihedrals per residue: φ is the C(i-1)–N–Cα–C torsion, ψ is the N–Cα–C–N(i+1) torsion, both in degrees on (−180°, 180°]. α-helical residues cluster near (−60°, −45°); β-strand residues near (−120°, +130°). A Ramachandran plot is simply a scatter of (φ, ψ) for every residue.

Predicted aligned error. Predicted Aligned Error (PAE) is an AlphaFold confidence matrix: entry (i, j) is the expected error in the position of residue j, in ångströms, when the prediction is superimposed on the true structure at residue i. Low PAE within a block of residues means that block is internally rigid and well-predicted; high PAE between two blocks means their relative placement is uncertain even if each block individually is confident.

mmCIF coordinates. Structure coordinates are given as an mmCIF _atom_site loop: one row per atom with element, residue name, chain id, sequence number, and x/y/z position in Å. Only the four main-chain atoms per residue are included here; side chains are omitted to keep the record compact.

InterPro / GO / CATH / organism. Database cross-references. InterPro integrates a dozen domain/family signature databases into unified entries with residue-range hits. GO terms attach function/process/location labels with evidence codes. CATH codes position the fold in a four-level structural taxonomy. Organism is the NCBI-taxonomy species name.

Secondary structure (3-state, P-SEA). SS3 is a coarse helix/strand/coil call (letters a/b/c) made by the P-SEA algorithm from inter-Cα distances and dihedrals. It is less detailed than DSSP but needs only Cα positions.

Sequence. Sequence gives the chain of amino acids in standard one-letter code (A=alanine, C=cysteine, …, Y=tyrosine), read N→C. It is the only feature that is directly encoded by the gene; all structural features are derived from the folded form of this sequence.